Protein AF-A0A453S3D7-F1 (afdb_monomer)

Mean predicted aligned error: 12.83 Å

Organism: Aegilops tauschii subsp. strangulata (NCBI:txid200361)

Foldseek 3Di:
DPPDDDPVLLVVLQVQLVVVDDDDDDDDPLWDADPVNPGTDCPRLVNVLVVCVVVPCVDDPSVVPDDDWDDDVPDTDDPVRVVVVVSVVSVVCCVPPPDADLDAPDDWDKAAQAPCCQQLVHDPPFGIKTKAQWHDDPNDIDGFFFWKKFAFQFWKHWDNDIDTGPGIFIWTFHIKMWTDHRPRPIDWIKTWTDGLPDDPVQAWDFDDDPPGTYIDGRGIIIGTPCSVVVVRMDTDDPVRSVVVNVVVVVPPPDDDPPDDPVCVVVVPPDD

Structure (mmCIF, N/CA/C/O backbone):
data_AF-A0A453S3D7-F1
#
_entry.id   AF-A0A453S3D7-F1
#
loop_
_atom_site.group_PDB
_atom_site.id
_atom_site.type_symbol
_atom_site.label_atom_id
_atom_site.label_alt_id
_atom_site.label_comp_id
_atom_site.label_asym_id
_atom_site.label_entity_id
_atom_site.label_seq_id
_atom_site.pdbx_PDB_ins_code
_atom_site.Cartn_x
_atom_site.Cartn_y
_atom_site.Cartn_z
_atom_site.occupancy
_atom_site.B_iso_or_equiv
_atom_site.auth_seq_id
_atom_site.auth_comp_id
_atom_site.auth_asym_id
_atom_site.auth_atom_id
_atom_site.pdbx_PDB_model_num
ATOM 1 N N . MET A 1 1 ? -12.524 -21.243 -15.590 1.00 29.72 1 MET A N 1
ATOM 2 C CA . MET A 1 1 ? -11.935 -20.495 -16.721 1.00 29.72 1 MET A CA 1
ATOM 3 C C . MET A 1 1 ? -11.275 -19.267 -16.133 1.00 29.72 1 MET A C 1
ATOM 5 O O . MET A 1 1 ? -11.986 -18.458 -15.556 1.00 29.72 1 MET A O 1
ATOM 9 N N . GLU A 1 2 ? -9.948 -19.167 -16.194 1.00 30.70 2 GLU A N 1
ATOM 10 C CA . GLU A 1 2 ? -9.261 -17.934 -15.799 1.00 30.70 2 GLU A CA 1
ATOM 11 C C . GLU A 1 2 ? -9.673 -16.811 -16.765 1.00 30.70 2 GLU A C 1
ATOM 13 O O . GLU A 1 2 ? -9.632 -17.021 -17.985 1.00 30.70 2 GLU A O 1
ATOM 18 N N . PRO A 1 3 ? -10.130 -15.650 -16.268 1.00 37.84 3 PRO A N 1
ATOM 19 C CA . PRO A 1 3 ? -10.512 -14.551 -17.137 1.00 37.84 3 PRO A CA 1
ATOM 20 C C . PRO A 1 3 ? -9.269 -14.064 -17.887 1.00 37.84 3 PRO A C 1
ATOM 22 O O . PRO A 1 3 ? -8.265 -13.668 -17.295 1.00 37.84 3 PRO A O 1
ATOM 25 N N . LYS A 1 4 ? -9.317 -14.127 -19.222 1.00 39.22 4 LYS A N 1
ATOM 26 C CA . LYS A 1 4 ? -8.262 -13.590 -20.086 1.00 39.22 4 LYS A CA 1
ATOM 27 C C . LYS A 1 4 ? -8.155 -12.086 -19.833 1.00 39.22 4 LYS A C 1
ATOM 29 O O . LYS A 1 4 ? -9.063 -11.346 -20.191 1.00 39.22 4 LYS A O 1
ATOM 34 N N . GLN A 1 5 ? -7.044 -11.648 -19.245 1.00 47.16 5 GLN A N 1
ATOM 35 C CA . GLN A 1 5 ? -6.762 -10.227 -19.024 1.00 47.16 5 GLN A CA 1
ATOM 36 C C . GLN A 1 5 ? -6.839 -9.439 -20.342 1.00 47.16 5 GLN A C 1
ATOM 38 O O . GLN A 1 5 ? -6.146 -9.769 -21.316 1.00 47.16 5 GLN A O 1
ATOM 43 N N . ASN A 1 6 ? -7.648 -8.378 -20.355 1.00 53.25 6 ASN A N 1
ATOM 44 C CA . ASN A 1 6 ? -7.776 -7.463 -21.487 1.00 53.25 6 ASN A CA 1
ATOM 45 C C . ASN A 1 6 ? -6.473 -6.666 -21.699 1.00 53.25 6 ASN A C 1
ATOM 47 O O . ASN A 1 6 ? -5.709 -6.430 -20.762 1.00 53.25 6 ASN A O 1
ATOM 51 N N . LYS A 1 7 ? -6.202 -6.216 -22.936 1.00 54.47 7 LYS A N 1
ATOM 52 C CA . LYS A 1 7 ? -4.961 -5.482 -23.279 1.00 54.47 7 LYS A CA 1
ATOM 53 C C . LYS A 1 7 ? -4.719 -4.246 -22.391 1.00 54.47 7 LYS A C 1
ATOM 55 O O . LYS A 1 7 ? -3.572 -3.993 -22.042 1.00 54.47 7 LYS A O 1
ATOM 60 N N . GLY A 1 8 ? -5.775 -3.525 -22.000 1.00 58.47 8 GLY A N 1
ATOM 61 C CA . GLY A 1 8 ? -5.680 -2.371 -21.091 1.00 58.47 8 GLY A CA 1
ATOM 62 C C . GLY A 1 8 ? -5.263 -2.754 -19.667 1.00 58.47 8 GLY A C 1
ATOM 63 O O . GLY A 1 8 ? -4.333 -2.172 -19.120 1.00 58.47 8 GLY A O 1
ATOM 64 N N . GLN A 1 9 ? -5.852 -3.822 -19.125 1.00 60.97 9 GLN A N 1
ATOM 65 C CA . GLN A 1 9 ? -5.546 -4.336 -17.784 1.00 60.97 9 GLN A CA 1
ATOM 66 C C . GLN A 1 9 ? -4.072 -4.763 -17.653 1.00 60.97 9 GLN A C 1
ATOM 68 O O . GLN A 1 9 ? -3.420 -4.495 -16.647 1.00 60.97 9 GLN A O 1
ATOM 73 N N . LYS A 1 10 ? -3.496 -5.361 -18.706 1.00 67.00 10 LYS A N 1
ATOM 74 C CA . LYS A 1 10 ? -2.065 -5.716 -18.725 1.00 67.00 10 LYS A CA 1
ATOM 75 C C . LYS A 1 10 ? -1.143 -4.497 -18.658 1.00 67.00 10 LYS A C 1
ATOM 77 O O . LYS A 1 10 ? -0.100 -4.562 -18.011 1.00 67.00 10 LYS A O 1
ATOM 82 N N . ALA A 1 11 ? -1.513 -3.400 -19.317 1.00 69.06 11 ALA A N 1
ATOM 83 C CA . ALA A 1 11 ? -0.723 -2.172 -19.305 1.00 69.06 11 ALA A CA 1
ATOM 84 C C . ALA A 1 11 ? -0.752 -1.491 -17.926 1.00 69.06 11 ALA A C 1
ATOM 86 O O . ALA A 1 11 ? 0.282 -1.024 -17.447 1.00 69.06 11 ALA A O 1
ATOM 87 N N . GLU A 1 12 ? -1.907 -1.483 -17.258 1.00 70.00 12 GLU A N 1
ATOM 88 C CA . GLU A 1 12 ? -2.044 -0.943 -15.899 1.00 70.00 12 GLU A CA 1
ATOM 89 C C . GLU A 1 12 ? -1.276 -1.765 -14.863 1.00 70.00 12 GLU A C 1
ATOM 91 O O . GLU A 1 12 ? -0.526 -1.199 -14.059 1.00 70.00 12 GLU A O 1
ATOM 96 N N . LEU A 1 13 ? -1.383 -3.098 -14.937 1.00 73.38 13 LEU A N 1
ATOM 97 C CA . LEU A 1 13 ? -0.607 -4.014 -14.104 1.00 73.38 13 LEU A CA 1
ATOM 98 C C . LEU A 1 13 ? 0.891 -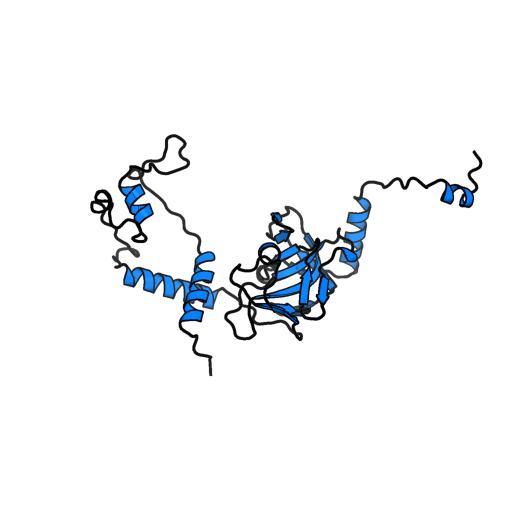3.727 -14.227 1.00 73.38 13 LEU A C 1
ATOM 100 O O . LEU A 1 13 ? 1.575 -3.536 -13.218 1.00 73.38 13 LEU A O 1
ATOM 104 N N . LEU A 1 14 ? 1.387 -3.647 -15.463 1.00 77.06 14 LEU A N 1
ATOM 105 C CA . LEU A 1 14 ? 2.786 -3.361 -15.742 1.00 77.06 14 LEU A CA 1
ATOM 106 C C . LEU A 1 14 ? 3.199 -2.000 -15.172 1.00 77.06 14 LEU A C 1
ATOM 108 O O . LEU A 1 14 ? 4.168 -1.929 -14.421 1.00 77.06 14 LEU A O 1
ATOM 112 N N . LYS A 1 15 ? 2.445 -0.932 -15.465 1.00 77.12 15 LYS A N 1
ATOM 113 C CA . LYS A 1 15 ? 2.725 0.428 -14.971 1.00 77.12 15 LYS A CA 1
ATOM 114 C C . LYS A 1 15 ? 2.856 0.453 -13.450 1.00 77.12 15 LYS A C 1
ATOM 116 O O . LYS A 1 15 ? 3.747 1.112 -12.913 1.00 77.12 15 LYS A O 1
ATOM 121 N N . ARG A 1 16 ? 1.986 -0.270 -12.745 1.00 74.00 16 ARG A N 1
ATOM 122 C CA . ARG A 1 16 ? 2.028 -0.386 -11.285 1.00 74.00 16 ARG A CA 1
ATOM 123 C C . ARG A 1 16 ? 3.241 -1.180 -10.807 1.00 74.00 16 ARG A C 1
ATOM 125 O O . ARG A 1 16 ? 3.902 -0.741 -9.868 1.00 74.00 16 ARG A O 1
ATOM 132 N N . CYS A 1 17 ? 3.564 -2.301 -11.445 1.00 81.00 17 CYS A N 1
ATOM 133 C CA . CYS A 1 17 ? 4.729 -3.095 -11.065 1.00 81.00 17 CYS A CA 1
ATOM 134 C C . CYS A 1 17 ? 6.043 -2.341 -11.324 1.00 81.00 17 CYS A C 1
ATOM 136 O O . CYS A 1 17 ? 6.940 -2.381 -10.485 1.00 81.00 17 CYS A O 1
ATOM 138 N N . CYS A 1 18 ? 6.128 -1.552 -12.401 1.00 82.00 18 CYS A N 1
ATOM 139 C CA . CYS A 1 18 ? 7.278 -0.688 -12.678 1.00 82.00 18 CYS A CA 1
ATOM 140 C C . CYS A 1 18 ? 7.542 0.320 -11.545 1.00 82.00 18 CYS A C 1
ATOM 142 O O . CYS A 1 18 ? 8.699 0.591 -11.240 1.00 82.00 18 CYS A O 1
ATOM 144 N N . LYS A 1 19 ? 6.503 0.822 -10.853 1.00 77.06 19 LYS A N 1
ATOM 145 C CA . LYS A 1 19 ? 6.665 1.722 -9.688 1.00 77.06 19 LYS A CA 1
ATOM 146 C C . LYS A 1 19 ? 7.331 1.048 -8.478 1.00 77.06 19 LYS A C 1
ATOM 148 O O . LYS A 1 19 ? 7.759 1.746 -7.561 1.00 77.06 19 LYS A O 1
ATOM 153 N N . ARG A 1 20 ? 7.395 -0.288 -8.445 1.00 82.12 20 ARG A N 1
ATOM 154 C CA . ARG A 1 20 ? 8.045 -1.070 -7.376 1.00 82.12 20 ARG A CA 1
ATOM 155 C C . ARG A 1 20 ? 9.529 -1.315 -7.660 1.00 82.12 20 ARG A C 1
ATOM 157 O O . ARG A 1 20 ? 10.273 -1.665 -6.746 1.00 82.12 20 ARG A O 1
ATOM 164 N N . VAL A 1 21 ? 9.965 -1.124 -8.905 1.00 85.19 21 VAL A N 1
ATOM 165 C CA . VAL A 1 21 ? 11.350 -1.350 -9.320 1.00 85.19 21 VAL A CA 1
ATOM 166 C C . VAL A 1 21 ? 12.214 -0.171 -8.890 1.00 85.19 21 VAL A C 1
ATOM 168 O O . VAL A 1 21 ? 11.901 0.986 -9.158 1.00 85.19 21 VAL A O 1
ATOM 171 N N . LYS A 1 22 ? 13.334 -0.474 -8.236 1.00 87.06 22 LYS A N 1
ATOM 172 C CA . LYS A 1 22 ? 14.406 0.486 -7.966 1.00 87.06 22 LYS A CA 1
ATOM 173 C C . LYS A 1 22 ? 15.589 0.143 -8.855 1.00 87.06 22 LYS A C 1
ATOM 175 O O . LYS A 1 22 ? 15.907 -1.034 -9.013 1.00 87.06 22 LYS A O 1
ATOM 180 N N . CYS A 1 23 ? 16.237 1.159 -9.407 1.00 85.19 23 CYS A N 1
ATOM 181 C CA . CYS A 1 23 ? 17.478 0.998 -10.149 1.00 85.19 23 CYS A CA 1
ATOM 182 C C . CYS A 1 23 ? 18.567 1.871 -9.530 1.00 85.19 23 CYS A C 1
ATOM 184 O O . CYS A 1 23 ? 18.285 2.915 -8.940 1.00 85.19 23 CYS A O 1
ATOM 186 N N . PHE A 1 24 ? 19.802 1.408 -9.664 1.00 87.25 24 PHE A N 1
ATOM 187 C CA . PHE A 1 24 ? 20.996 2.191 -9.402 1.00 87.25 24 PHE A CA 1
ATOM 188 C C . PHE A 1 24 ? 21.710 2.349 -10.734 1.00 87.25 24 PHE A C 1
ATOM 190 O O . PHE A 1 24 ? 21.799 1.391 -11.502 1.00 87.25 24 PHE A O 1
ATOM 197 N N . VAL A 1 25 ? 22.169 3.562 -11.008 1.00 86.81 25 VAL A N 1
ATOM 198 C CA . VAL A 1 25 ? 22.928 3.883 -12.212 1.00 86.81 25 VAL A CA 1
ATOM 199 C C . VAL A 1 25 ? 24.325 4.250 -11.750 1.00 86.81 25 VAL A C 1
ATOM 201 O O . VAL A 1 25 ? 24.491 5.181 -10.965 1.00 86.81 25 VAL A O 1
ATOM 204 N N . GLU A 1 26 ? 25.305 3.477 -12.196 1.00 88.69 26 GLU A N 1
ATOM 205 C CA . GLU A 1 26 ? 26.717 3.748 -11.967 1.00 88.69 26 GLU A CA 1
ATOM 206 C C . GLU A 1 26 ? 27.297 4.337 -13.248 1.00 88.69 26 GLU A C 1
ATOM 208 O O . GLU A 1 26 ? 27.119 3.784 -14.333 1.00 88.69 26 GLU A O 1
ATOM 213 N N . THR A 1 27 ? 27.943 5.490 -13.118 1.00 88.81 27 THR A N 1
ATOM 214 C CA . THR A 1 27 ? 28.586 6.197 -14.222 1.00 88.81 27 THR A CA 1
ATOM 215 C C . THR A 1 27 ? 30.088 6.219 -14.000 1.00 88.81 27 THR A C 1
ATOM 217 O O . THR A 1 27 ? 30.546 6.365 -12.866 1.00 88.81 27 THR A O 1
ATOM 220 N N . ASP A 1 28 ? 30.857 6.109 -15.076 1.00 87.88 28 ASP A N 1
ATOM 221 C CA . ASP A 1 28 ? 32.310 6.226 -15.033 1.00 87.88 28 ASP A CA 1
ATOM 222 C C . ASP A 1 28 ? 32.773 7.684 -15.232 1.00 87.88 28 ASP A C 1
ATOM 224 O O . ASP A 1 28 ? 31.979 8.628 -15.204 1.00 87.88 28 ASP A O 1
ATOM 228 N N . ALA A 1 29 ? 34.082 7.866 -15.431 1.00 84.69 29 ALA A N 1
ATOM 229 C CA . ALA A 1 29 ? 34.699 9.171 -15.661 1.00 84.69 29 ALA A CA 1
ATOM 230 C C . ALA A 1 29 ? 34.260 9.857 -16.972 1.00 84.69 29 ALA A C 1
ATOM 232 O O . ALA A 1 29 ? 34.606 11.019 -17.179 1.00 84.69 29 ALA A O 1
ATOM 233 N N . GLY A 1 30 ? 33.520 9.167 -17.849 1.00 85.00 30 GLY A N 1
ATOM 234 C CA . GLY A 1 30 ? 32.926 9.756 -19.045 1.00 85.00 30 GLY A CA 1
ATOM 235 C C . GLY A 1 30 ? 31.768 10.705 -18.734 1.00 85.00 30 GLY A C 1
ATOM 236 O O . GLY A 1 30 ? 31.499 11.600 -19.528 1.00 85.00 30 GLY A O 1
ATOM 237 N N . PHE A 1 31 ? 31.116 10.565 -17.573 1.00 88.75 31 PHE A N 1
ATOM 238 C CA . PHE A 1 31 ? 30.056 11.473 -17.136 1.00 88.75 31 PHE A CA 1
ATOM 239 C C . PHE A 1 31 ? 30.608 12.579 -16.239 1.00 88.75 31 PHE A C 1
ATOM 241 O O . PHE A 1 31 ? 31.103 12.339 -15.136 1.00 88.75 31 PHE A O 1
ATOM 248 N N . ASN A 1 32 ? 30.452 13.821 -16.687 1.00 89.25 32 ASN A N 1
ATOM 249 C CA . ASN A 1 32 ? 30.921 14.984 -15.945 1.00 89.25 32 ASN A CA 1
ATOM 250 C C . ASN A 1 32 ? 29.855 15.474 -14.950 1.00 89.25 32 ASN A C 1
ATOM 252 O O . ASN A 1 32 ? 28.769 15.867 -15.380 1.00 89.25 32 ASN A O 1
ATOM 256 N N . PRO A 1 33 ? 30.121 15.507 -13.631 1.00 90.69 33 PRO A N 1
ATOM 257 C CA . PRO A 1 33 ? 29.210 16.128 -12.679 1.00 90.69 33 PRO A CA 1
ATOM 258 C C . PRO A 1 33 ? 29.250 17.660 -12.788 1.00 90.69 33 PRO A C 1
ATOM 260 O O . PRO A 1 33 ? 30.227 18.256 -13.244 1.00 90.69 33 PRO A O 1
ATOM 263 N N . THR A 1 34 ? 28.205 18.326 -12.304 1.00 90.12 34 THR A N 1
ATOM 264 C CA . THR A 1 34 ? 28.234 19.769 -12.042 1.00 90.12 34 THR A CA 1
ATOM 265 C C . THR A 1 34 ? 29.255 20.103 -10.948 1.00 90.12 34 THR A C 1
ATOM 267 O O . THR A 1 34 ? 29.667 19.240 -10.171 1.00 90.12 34 THR A O 1
ATOM 270 N N . LEU A 1 35 ? 29.643 21.379 -10.828 1.00 88.62 35 LEU A N 1
ATOM 271 C CA . LEU A 1 35 ? 30.582 21.832 -9.788 1.00 88.62 35 LEU A CA 1
ATOM 272 C C . LEU A 1 35 ? 30.116 21.483 -8.361 1.00 88.62 35 LEU A C 1
ATOM 274 O O . LEU A 1 35 ? 30.944 21.202 -7.497 1.00 88.62 35 LEU A O 1
ATOM 278 N N . SER A 1 36 ? 28.800 21.459 -8.118 1.00 91.50 36 SER A N 1
ATOM 279 C CA . SER A 1 36 ? 28.197 21.060 -6.838 1.00 91.50 36 SER A CA 1
ATOM 280 C C . SER A 1 36 ? 28.176 19.546 -6.607 1.00 91.50 36 SER A C 1
ATOM 282 O O . SER A 1 36 ? 27.888 19.118 -5.490 1.00 91.50 36 SER A O 1
ATOM 284 N N . LYS A 1 37 ? 28.459 18.732 -7.635 1.00 87.56 37 LYS A N 1
ATOM 285 C CA . LYS A 1 37 ? 28.351 17.261 -7.632 1.00 87.56 37 LYS A CA 1
ATOM 286 C C . LYS A 1 37 ? 26.955 16.731 -7.287 1.00 87.56 37 LYS A C 1
ATOM 288 O O . LYS A 1 37 ? 26.818 15.600 -6.831 1.00 87.56 37 LYS A O 1
ATOM 293 N N . THR A 1 38 ? 25.924 17.549 -7.486 1.00 90.00 38 THR A N 1
ATOM 294 C CA . THR A 1 38 ? 24.522 17.165 -7.255 1.00 90.00 38 THR A CA 1
ATOM 295 C C . THR A 1 38 ? 23.838 16.660 -8.516 1.00 90.00 38 THR A C 1
ATOM 297 O O . THR A 1 38 ? 22.853 15.940 -8.417 1.00 90.00 38 THR A O 1
ATOM 300 N N . ASP A 1 39 ? 24.370 17.018 -9.685 1.00 89.12 39 ASP A N 1
ATOM 301 C CA . ASP A 1 39 ? 23.768 16.754 -10.986 1.00 89.12 39 ASP A CA 1
ATOM 302 C C . ASP A 1 39 ? 24.849 16.434 -12.023 1.00 89.12 39 ASP A C 1
ATOM 304 O O . ASP A 1 39 ? 26.040 16.645 -11.785 1.00 89.12 39 ASP A O 1
ATOM 308 N N . LEU A 1 40 ? 24.429 15.957 -13.194 1.00 89.81 40 LEU A N 1
ATOM 309 C CA . LEU A 1 40 ? 25.293 15.774 -14.360 1.00 89.81 40 LEU A CA 1
ATOM 310 C C . LEU A 1 40 ? 25.316 17.038 -15.233 1.00 89.81 40 LEU A C 1
ATOM 312 O O . LEU A 1 40 ? 24.320 17.763 -15.339 1.00 89.81 40 LEU A O 1
ATOM 316 N N . ALA A 1 41 ? 26.455 17.312 -15.865 1.00 89.62 41 ALA A N 1
ATOM 317 C CA . ALA A 1 41 ? 26.667 18.472 -16.718 1.00 89.62 41 ALA A CA 1
ATOM 318 C C . ALA A 1 41 ? 25.764 18.410 -17.959 1.00 89.62 41 ALA A C 1
ATOM 320 O O . ALA A 1 41 ? 25.845 17.499 -18.773 1.00 89.62 41 ALA A O 1
ATOM 321 N N . GLN A 1 42 ? 24.905 19.413 -18.143 1.00 85.19 42 GLN A N 1
ATOM 322 C CA . GLN A 1 42 ? 23.838 19.361 -19.153 1.00 85.19 42 GLN A CA 1
ATOM 323 C C . GLN A 1 42 ? 24.332 19.354 -20.607 1.00 85.19 42 GLN A C 1
ATOM 325 O O . GLN A 1 42 ? 23.608 18.913 -21.497 1.00 85.19 42 GLN A O 1
ATOM 330 N N . HIS A 1 43 ? 25.535 19.872 -20.856 1.00 82.50 43 HIS A N 1
ATOM 331 C CA . HIS A 1 43 ? 26.120 19.953 -22.195 1.00 82.50 43 HIS A CA 1
ATOM 332 C C . HIS A 1 43 ? 26.982 18.739 -22.555 1.00 82.50 43 HIS A C 1
ATOM 334 O O . HIS A 1 43 ? 27.428 18.640 -23.694 1.00 82.50 43 HIS A O 1
ATOM 340 N N . ASP A 1 44 ? 27.201 17.828 -21.607 1.00 85.75 44 ASP A N 1
ATOM 341 C CA . ASP A 1 44 ? 27.961 16.603 -21.814 1.00 85.75 44 ASP A CA 1
ATOM 342 C C . ASP A 1 44 ? 27.192 15.622 -22.716 1.00 85.75 44 ASP A C 1
ATOM 344 O O . ASP A 1 44 ? 25.992 15.398 -22.537 1.00 85.75 44 ASP A O 1
ATOM 348 N N . VAL A 1 45 ? 27.885 15.049 -23.704 1.00 86.00 45 VAL A N 1
ATOM 349 C CA . VAL A 1 45 ? 27.281 14.227 -24.767 1.00 86.00 45 VAL A CA 1
ATOM 350 C C . VAL A 1 45 ? 26.627 12.966 -24.187 1.00 86.00 45 VAL A C 1
ATOM 352 O O . VAL A 1 45 ? 25.495 12.636 -24.546 1.00 86.00 45 VAL A O 1
ATOM 355 N N . PHE A 1 46 ? 27.266 12.311 -23.213 1.00 86.12 46 PHE A N 1
ATOM 356 C CA . PHE A 1 46 ? 26.706 11.129 -22.551 1.00 86.12 46 PHE A CA 1
ATOM 357 C C . PHE A 1 46 ? 25.515 11.481 -21.658 1.00 86.12 46 PHE A C 1
ATOM 359 O O . PHE A 1 46 ? 24.517 10.759 -21.634 1.00 86.12 46 PHE A O 1
ATOM 366 N N . THR A 1 47 ? 25.571 12.624 -20.972 1.00 87.38 47 THR A N 1
ATOM 367 C CA . THR A 1 47 ? 24.451 13.129 -20.161 1.00 87.38 47 THR A CA 1
ATOM 368 C C . THR A 1 47 ? 23.223 13.440 -21.016 1.00 87.38 47 THR A C 1
ATOM 370 O O . THR A 1 47 ? 22.096 13.102 -20.635 1.00 87.38 47 THR A O 1
ATOM 373 N N . LYS A 1 48 ? 23.426 14.042 -22.193 1.00 85.06 48 LYS A N 1
ATOM 374 C CA . LYS A 1 48 ? 22.355 14.258 -23.171 1.00 85.06 48 LYS A CA 1
ATOM 375 C C . LYS A 1 48 ? 21.793 12.935 -23.681 1.00 85.06 48 LYS A C 1
ATOM 377 O O . LYS A 1 48 ? 20.584 12.738 -23.593 1.00 85.06 48 LYS A O 1
ATOM 382 N N . ALA A 1 49 ? 22.649 12.013 -24.125 1.00 83.00 49 ALA A N 1
ATOM 383 C CA . ALA A 1 49 ? 22.230 10.700 -24.615 1.00 83.00 49 ALA A CA 1
ATOM 384 C C . ALA A 1 49 ? 21.435 9.902 -23.563 1.00 83.00 49 ALA A C 1
ATOM 386 O O . ALA A 1 49 ? 20.410 9.305 -23.888 1.00 83.00 49 ALA A O 1
ATOM 387 N N . LEU A 1 50 ? 21.839 9.959 -22.288 1.00 83.62 50 LEU A N 1
ATOM 388 C CA . LEU A 1 50 ? 21.122 9.320 -21.181 1.00 83.62 50 LEU A CA 1
ATOM 389 C C . LEU A 1 50 ? 19.726 9.921 -20.963 1.00 83.62 50 LEU A C 1
ATOM 391 O O . LEU A 1 50 ? 18.758 9.184 -20.781 1.00 83.62 50 LEU A O 1
ATOM 395 N N . ARG A 1 51 ? 19.596 11.254 -21.002 1.00 81.19 51 ARG A N 1
ATOM 396 C CA . ARG A 1 51 ? 18.291 11.935 -20.884 1.00 81.19 51 ARG A CA 1
ATOM 397 C C . ARG A 1 51 ? 17.364 11.597 -22.055 1.00 81.19 51 ARG A C 1
ATOM 399 O O . ARG A 1 51 ? 16.155 11.523 -21.886 1.00 81.19 51 ARG A O 1
ATOM 406 N N . CYS A 1 52 ? 17.965 11.382 -23.214 1.00 76.69 52 CYS A N 1
ATOM 407 C CA . CYS A 1 52 ? 17.340 11.082 -24.490 1.00 76.69 52 CYS A CA 1
ATOM 408 C C . CYS A 1 52 ? 17.016 9.605 -24.730 1.00 76.69 52 CYS A C 1
ATOM 410 O O . CYS A 1 52 ? 16.524 9.253 -25.803 1.00 76.69 52 CYS A O 1
ATOM 412 N N . PHE A 1 53 ? 17.309 8.731 -23.768 1.00 73.44 53 PHE A N 1
ATOM 413 C CA . PHE A 1 53 ? 17.226 7.282 -23.943 1.00 73.44 53 PHE A CA 1
ATOM 414 C C . PHE A 1 53 ? 15.811 6.787 -24.300 1.00 73.44 53 PHE A C 1
ATOM 416 O O . PHE A 1 53 ? 15.645 5.746 -24.936 1.00 73.44 53 PHE A O 1
ATOM 423 N N . ASP A 1 54 ? 14.776 7.542 -23.925 1.00 66.56 54 ASP A N 1
ATOM 424 C CA . ASP A 1 54 ? 13.378 7.254 -24.252 1.00 66.56 54 ASP A CA 1
ATOM 425 C C . ASP A 1 54 ? 12.976 7.637 -25.693 1.00 66.56 54 ASP A C 1
ATOM 427 O O . ASP A 1 54 ? 11.912 7.223 -26.161 1.00 66.56 54 ASP A O 1
ATOM 431 N N . GLY A 1 55 ? 13.842 8.350 -26.422 1.00 63.59 55 GLY A N 1
ATOM 432 C CA . GLY A 1 55 ? 13.602 8.848 -27.779 1.00 63.59 55 GLY A CA 1
ATOM 433 C C . GLY A 1 55 ? 12.976 10.245 -27.841 1.00 63.59 55 GLY A C 1
ATOM 434 O O . GLY A 1 55 ? 12.585 10.684 -28.918 1.00 63.59 55 GLY A O 1
ATOM 435 N N . SER A 1 56 ? 12.881 10.962 -26.718 1.00 64.00 56 SER A N 1
ATOM 436 C CA . SER A 1 56 ? 12.207 12.269 -26.623 1.00 64.00 56 SER A CA 1
ATOM 437 C C . SER A 1 56 ? 12.892 13.430 -27.364 1.00 64.00 56 SER A C 1
ATOM 439 O O . SER A 1 56 ? 12.289 14.491 -27.522 1.00 64.00 56 SER A O 1
ATOM 441 N N . CYS A 1 57 ? 14.122 13.260 -27.849 1.00 58.72 57 CYS A N 1
ATOM 442 C CA . CYS A 1 57 ? 14.949 14.346 -28.387 1.00 58.72 57 CYS A CA 1
ATOM 443 C C . CYS A 1 57 ? 15.374 14.118 -29.849 1.00 58.72 57 CYS A C 1
ATOM 445 O O . CYS A 1 57 ? 16.537 14.284 -30.208 1.00 58.72 57 CYS A O 1
ATOM 447 N N . HIS A 1 58 ? 14.414 13.780 -30.714 1.00 53.78 58 HIS A N 1
ATOM 448 C CA . HIS A 1 58 ? 14.602 13.477 -32.143 1.00 53.78 58 HIS A CA 1
ATOM 449 C C . HIS A 1 58 ? 15.355 14.523 -33.006 1.00 53.78 58 HIS A C 1
ATOM 451 O O . HIS A 1 58 ? 15.575 14.252 -34.179 1.00 53.78 58 HIS A O 1
ATOM 457 N N . ASN A 1 59 ? 15.777 15.672 -32.461 1.00 53.53 59 ASN A N 1
ATOM 458 C CA . ASN A 1 59 ? 16.406 16.775 -33.199 1.00 53.53 59 ASN A CA 1
ATOM 459 C C . ASN A 1 59 ? 17.756 17.265 -32.619 1.00 53.53 59 ASN A C 1
ATOM 461 O O . ASN A 1 59 ? 18.227 18.321 -33.040 1.00 53.53 59 ASN A O 1
ATOM 465 N N . ASP A 1 60 ? 18.376 16.577 -31.649 1.00 57.78 60 ASP A N 1
ATOM 466 C CA . ASP A 1 60 ? 19.700 16.978 -31.128 1.00 57.78 60 ASP A CA 1
ATOM 467 C C . ASP A 1 60 ? 20.817 16.166 -31.809 1.00 57.78 60 ASP A C 1
ATOM 469 O O . ASP A 1 60 ? 21.069 15.013 -31.460 1.00 57.78 60 ASP A O 1
ATOM 473 N N . SER A 1 61 ? 21.503 16.781 -32.780 1.00 57.06 61 SER A N 1
ATOM 474 C CA . SER A 1 61 ? 22.578 16.152 -33.567 1.00 57.06 61 SER A CA 1
ATOM 475 C C . SER A 1 61 ? 23.758 15.671 -32.716 1.00 57.06 61 SER A C 1
ATOM 477 O O . SER A 1 61 ? 24.531 14.832 -33.160 1.00 57.06 61 SER A O 1
ATOM 479 N N . SER A 1 62 ? 23.901 16.169 -31.480 1.00 57.22 62 SER A N 1
ATOM 480 C CA . SER A 1 62 ? 24.949 15.716 -30.554 1.00 57.22 62 SER A CA 1
ATOM 481 C C . SER A 1 62 ? 24.685 14.332 -29.943 1.00 57.22 62 SER A C 1
ATOM 483 O O . SER A 1 62 ? 25.593 13.739 -29.370 1.00 57.22 62 SER A O 1
ATOM 485 N N . VAL A 1 63 ? 23.466 13.794 -30.073 1.00 59.06 63 VAL A N 1
ATOM 486 C CA . VAL A 1 63 ? 23.098 12.456 -29.571 1.00 59.06 63 VAL A CA 1
ATOM 487 C C . VAL A 1 63 ? 23.404 11.359 -30.600 1.00 59.06 63 VAL A C 1
ATOM 489 O O . VAL A 1 63 ? 23.578 10.202 -30.223 1.00 59.06 63 VAL A O 1
ATOM 492 N N . GLU A 1 64 ? 23.537 11.709 -31.885 1.00 60.97 64 GLU A N 1
ATOM 493 C CA . GLU A 1 64 ? 2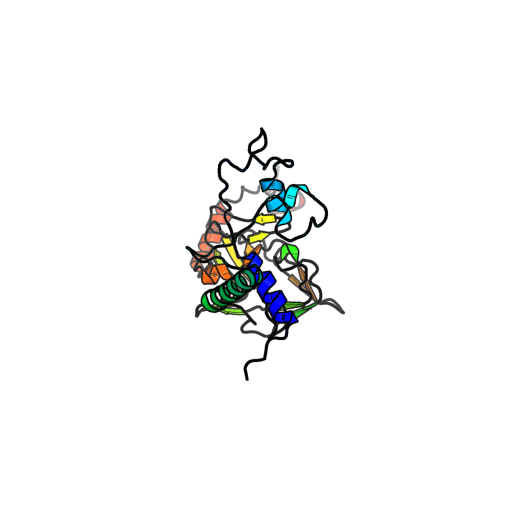3.840 10.758 -32.969 1.00 60.97 64 GLU A CA 1
ATOM 494 C C . GLU A 1 64 ? 25.241 10.127 -32.848 1.00 60.97 64 GLU A C 1
ATOM 496 O O . GLU A 1 64 ? 25.478 9.047 -33.386 1.00 60.97 64 GLU A O 1
ATOM 501 N N . GLU A 1 65 ? 26.155 10.753 -32.099 1.00 67.12 65 GLU A N 1
ATOM 502 C CA . GLU A 1 65 ? 27.526 10.268 -31.882 1.00 67.12 65 GLU A CA 1
ATOM 503 C C . GLU A 1 65 ? 27.639 9.186 -30.790 1.00 67.12 65 GLU A C 1
ATOM 505 O O . GLU A 1 65 ? 28.689 8.553 -30.651 1.00 67.12 65 GLU A O 1
ATOM 510 N N . VAL A 1 66 ? 26.579 8.936 -30.010 1.00 77.2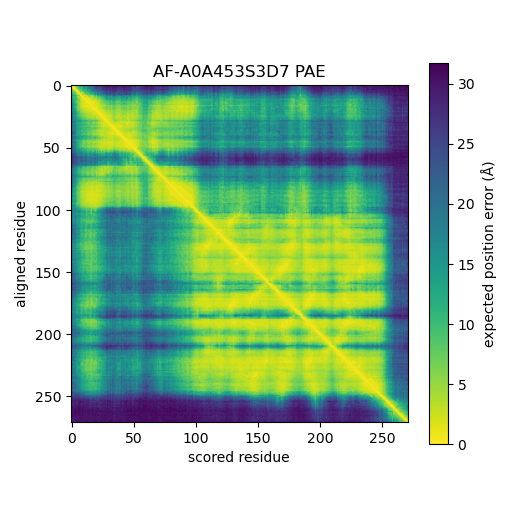5 66 VAL A N 1
ATOM 511 C CA . VAL A 1 66 ? 26.615 7.989 -28.885 1.00 77.25 66 VAL A CA 1
ATOM 512 C C . VAL A 1 66 ? 25.945 6.673 -29.263 1.00 77.25 66 VAL A C 1
ATOM 514 O O . VAL A 1 66 ? 24.724 6.577 -29.385 1.00 77.25 66 VAL A O 1
ATOM 517 N N . SER A 1 67 ? 26.742 5.608 -29.371 1.00 80.56 67 SER A N 1
ATOM 518 C CA . SER A 1 67 ? 26.209 4.254 -29.517 1.00 80.56 67 SER A CA 1
ATOM 519 C C . SER A 1 67 ? 25.743 3.710 -28.167 1.00 80.56 67 SER A C 1
ATOM 521 O O . SER A 1 67 ? 26.543 3.557 -27.242 1.00 80.56 67 SER A O 1
ATOM 523 N N . VAL A 1 68 ? 24.466 3.359 -28.070 1.00 78.69 68 VAL A N 1
ATOM 524 C CA . VAL A 1 68 ? 23.885 2.732 -26.881 1.00 78.69 68 VAL A CA 1
ATOM 525 C C . VAL A 1 68 ? 23.735 1.234 -27.122 1.00 78.69 68 VAL A C 1
ATOM 527 O O . VAL A 1 68 ? 23.025 0.817 -28.036 1.00 78.69 68 VAL A O 1
ATOM 530 N N . ASP A 1 69 ? 24.370 0.423 -26.278 1.00 83.38 69 ASP A N 1
ATOM 531 C CA . ASP A 1 69 ? 24.253 -1.037 -26.308 1.00 83.38 69 ASP A CA 1
ATOM 532 C C . ASP A 1 69 ? 23.716 -1.549 -24.967 1.00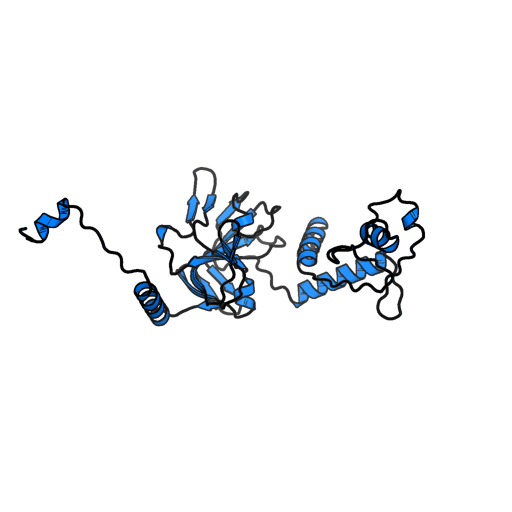 83.38 69 ASP A C 1
ATOM 534 O O . ASP A 1 69 ? 24.207 -1.179 -23.899 1.00 83.38 69 ASP A O 1
ATOM 538 N N . ALA A 1 70 ? 22.697 -2.406 -25.016 1.00 84.75 70 ALA A N 1
ATOM 539 C CA . ALA A 1 70 ? 22.116 -3.034 -23.838 1.00 84.75 70 ALA A CA 1
ATOM 540 C C . ALA A 1 70 ? 22.576 -4.487 -23.771 1.00 84.75 70 ALA A C 1
ATOM 542 O O . ALA A 1 70 ? 22.324 -5.267 -24.688 1.00 84.75 70 ALA A O 1
ATOM 543 N N . ARG A 1 71 ? 23.218 -4.885 -22.671 1.00 84.81 71 ARG A N 1
ATOM 544 C CA . ARG A 1 71 ? 23.758 -6.242 -22.519 1.00 84.81 71 ARG A CA 1
ATOM 545 C C . ARG A 1 71 ? 23.180 -6.965 -21.316 1.00 84.81 71 ARG A C 1
ATOM 547 O O . ARG A 1 71 ? 22.898 -6.367 -20.281 1.00 84.81 71 ARG A O 1
ATOM 554 N N . LYS A 1 72 ? 23.055 -8.285 -21.442 1.00 84.44 72 LYS A N 1
ATOM 555 C CA . LYS A 1 72 ? 22.834 -9.200 -20.317 1.00 84.44 72 LYS A CA 1
ATOM 556 C C . LYS A 1 72 ? 24.001 -10.178 -20.265 1.00 84.44 72 LYS A C 1
ATOM 558 O O . LYS A 1 72 ? 24.055 -11.118 -21.059 1.00 84.44 72 LYS A O 1
ATOM 563 N N . GLY A 1 73 ? 24.938 -9.931 -19.351 1.00 85.44 73 GLY A N 1
ATOM 564 C CA . GLY A 1 73 ? 26.253 -10.568 -19.405 1.00 85.44 73 GLY A CA 1
ATOM 565 C C . GLY A 1 73 ? 26.965 -10.166 -20.697 1.00 85.44 73 GLY A C 1
ATOM 566 O O . GLY A 1 73 ? 27.066 -8.983 -21.002 1.00 85.44 73 GLY A O 1
ATOM 567 N N . GLU A 1 74 ? 27.386 -11.146 -21.490 1.00 85.88 74 GLU A N 1
ATOM 568 C CA . GLU A 1 74 ? 28.099 -10.915 -22.757 1.00 85.88 74 GLU A CA 1
ATOM 569 C C . GLU A 1 74 ? 27.169 -10.746 -23.972 1.00 85.88 74 GLU A C 1
ATOM 571 O O . GLU A 1 74 ? 27.614 -10.381 -25.058 1.00 85.88 74 GLU A O 1
ATOM 576 N N . ARG A 1 75 ? 25.863 -10.997 -23.816 1.00 88.44 75 ARG A N 1
ATOM 577 C CA . ARG A 1 75 ? 24.906 -10.954 -24.928 1.00 88.44 75 ARG A CA 1
ATOM 578 C C . ARG A 1 75 ? 24.349 -9.546 -25.124 1.00 88.44 75 ARG A C 1
ATOM 580 O O . ARG A 1 75 ? 23.668 -9.044 -24.228 1.00 88.44 75 ARG A O 1
ATOM 587 N N . SER A 1 76 ? 24.549 -8.972 -26.312 1.00 86.50 76 SER A N 1
ATOM 588 C CA . SER A 1 76 ? 23.852 -7.756 -26.741 1.00 86.50 76 SER A CA 1
ATOM 589 C C . SER A 1 76 ? 22.369 -8.030 -26.995 1.00 86.50 76 SER A C 1
ATOM 591 O O . SER A 1 76 ? 21.962 -9.092 -27.483 1.00 86.50 76 SER A O 1
ATOM 593 N N . LEU A 1 77 ? 21.543 -7.072 -26.600 1.00 85.81 77 LEU A N 1
ATOM 594 C CA . LEU A 1 77 ? 20.096 -7.101 -26.704 1.00 85.81 77 LEU A CA 1
ATOM 595 C C . LEU A 1 77 ? 19.658 -5.883 -27.501 1.00 85.81 77 LEU A C 1
ATOM 597 O O . LEU A 1 77 ? 20.014 -4.752 -27.181 1.00 85.81 77 LEU A O 1
ATOM 601 N N . ASN A 1 78 ? 18.824 -6.108 -28.511 1.00 85.44 78 ASN A N 1
ATOM 602 C CA . ASN A 1 78 ? 18.127 -4.992 -29.134 1.00 85.44 78 ASN A CA 1
ATOM 603 C C . ASN A 1 78 ? 17.015 -4.466 -28.206 1.00 85.44 78 ASN A C 1
ATOM 605 O O . ASN A 1 78 ? 16.593 -5.139 -27.259 1.00 85.44 78 ASN A O 1
ATOM 609 N N . ARG A 1 79 ? 16.505 -3.266 -28.500 1.00 80.06 79 ARG A N 1
ATOM 610 C CA . ARG A 1 79 ? 15.478 -2.595 -27.687 1.00 80.06 79 ARG A CA 1
ATOM 611 C C . ARG A 1 79 ? 14.250 -3.473 -27.430 1.00 80.06 79 ARG A C 1
ATOM 613 O O . ARG A 1 79 ? 13.841 -3.631 -26.286 1.00 80.06 79 ARG A O 1
ATOM 620 N N . THR A 1 80 ? 13.703 -4.107 -28.465 1.00 85.19 80 THR A N 1
ATOM 621 C CA . THR A 1 80 ? 12.507 -4.958 -28.341 1.00 85.19 80 THR A CA 1
ATOM 622 C C . THR A 1 80 ? 12.756 -6.187 -27.461 1.00 85.19 80 THR A C 1
ATOM 624 O O . THR A 1 80 ? 11.884 -6.603 -26.699 1.00 85.19 80 THR A O 1
ATOM 627 N N . GLN A 1 81 ? 13.952 -6.778 -27.533 1.00 88.06 81 GLN A N 1
ATOM 628 C CA . GLN A 1 81 ? 14.351 -7.896 -26.678 1.00 88.06 81 GLN A CA 1
ATOM 629 C C . GLN A 1 81 ? 14.528 -7.466 -25.222 1.00 88.06 81 GLN A C 1
ATOM 631 O O . GLN A 1 81 ? 14.131 -8.215 -24.328 1.00 88.06 81 GLN A O 1
ATOM 636 N N . LEU A 1 82 ? 15.119 -6.291 -24.985 1.00 87.06 82 LEU A N 1
ATOM 637 C CA . LEU A 1 82 ? 15.270 -5.718 -23.649 1.00 87.06 82 LEU A CA 1
ATOM 638 C C . LEU A 1 82 ? 13.903 -5.430 -23.027 1.00 87.06 82 LEU A C 1
ATOM 640 O O . LEU A 1 82 ? 13.636 -5.882 -21.915 1.00 87.06 82 LEU A O 1
ATOM 644 N N . GLU A 1 83 ? 13.025 -4.750 -23.768 1.00 86.56 83 GLU A N 1
ATOM 645 C CA . GLU A 1 83 ? 11.653 -4.475 -23.348 1.00 86.56 83 GLU A CA 1
ATOM 646 C C . GLU A 1 83 ? 10.952 -5.785 -22.995 1.00 86.56 83 GLU A C 1
ATOM 648 O O . GLU A 1 83 ? 10.506 -5.944 -21.861 1.00 86.56 83 GLU A O 1
ATOM 653 N N . LYS A 1 84 ? 10.931 -6.774 -23.896 1.00 89.38 84 LYS A N 1
ATOM 654 C CA . LYS A 1 84 ? 10.297 -8.069 -23.619 1.00 89.38 84 LYS A CA 1
ATOM 655 C C . LYS A 1 84 ? 10.854 -8.736 -22.357 1.00 89.38 84 LYS A C 1
ATOM 657 O O . LYS A 1 84 ? 10.075 -9.166 -21.514 1.00 89.38 84 LYS A O 1
ATOM 662 N N . GLN A 1 85 ? 12.178 -8.790 -22.194 1.00 89.50 85 GLN A N 1
ATOM 663 C CA . GLN A 1 85 ? 12.788 -9.391 -21.002 1.00 89.50 85 GLN A CA 1
ATOM 664 C C . GLN A 1 85 ? 12.428 -8.649 -19.717 1.00 89.50 85 GLN A C 1
ATOM 666 O O . GLN A 1 85 ? 12.199 -9.294 -18.697 1.00 89.50 85 GLN A O 1
ATOM 671 N N . TYR A 1 86 ? 12.363 -7.319 -19.760 1.00 89.00 86 TYR A N 1
ATOM 672 C CA . TYR A 1 86 ? 11.941 -6.513 -18.621 1.00 89.00 86 TYR A CA 1
ATOM 673 C C . TYR A 1 86 ? 10.480 -6.787 -18.250 1.00 89.00 86 TYR A C 1
ATOM 675 O O . TYR A 1 86 ? 10.183 -7.026 -17.081 1.00 89.00 86 TYR A O 1
ATOM 683 N N . HIS A 1 87 ? 9.581 -6.837 -19.239 1.00 89.19 87 HIS A N 1
ATOM 684 C CA . HIS A 1 87 ? 8.170 -7.165 -19.022 1.00 89.19 87 HIS A CA 1
ATOM 685 C C . HIS A 1 87 ? 8.000 -8.578 -18.448 1.00 89.19 87 HIS A C 1
ATOM 687 O O . HIS A 1 87 ? 7.290 -8.761 -17.459 1.00 89.19 87 HIS A O 1
ATOM 693 N N . ASP A 1 88 ? 8.672 -9.571 -19.036 1.00 90.50 88 ASP A N 1
ATOM 694 C CA . ASP A 1 88 ? 8.625 -10.963 -18.581 1.00 90.50 88 ASP A CA 1
ATOM 695 C C . ASP A 1 88 ? 9.169 -11.092 -17.150 1.00 90.50 88 ASP A C 1
ATOM 697 O O . ASP A 1 88 ? 8.569 -11.767 -16.310 1.00 90.50 88 ASP A O 1
ATOM 701 N N . TRP A 1 89 ? 10.275 -10.405 -16.847 1.00 91.81 89 TRP A N 1
ATOM 702 C CA . TRP A 1 89 ? 10.853 -10.373 -15.507 1.00 91.81 89 TRP A CA 1
ATOM 703 C C . TRP A 1 89 ? 9.908 -9.722 -14.496 1.00 91.81 89 TRP A C 1
ATOM 705 O O . TRP A 1 89 ? 9.663 -10.318 -13.450 1.00 91.81 89 TRP A O 1
ATOM 715 N N . ILE A 1 90 ? 9.322 -8.562 -14.810 1.00 90.12 90 ILE A N 1
ATOM 716 C CA . ILE A 1 90 ? 8.351 -7.898 -13.931 1.00 90.12 90 ILE A CA 1
ATOM 717 C C . ILE A 1 90 ? 7.154 -8.800 -13.646 1.00 90.12 90 ILE A C 1
ATOM 719 O O . ILE A 1 90 ? 6.780 -8.959 -12.486 1.00 90.12 90 ILE A O 1
ATOM 723 N N . ASN A 1 91 ? 6.572 -9.411 -14.678 1.00 86.38 91 ASN A N 1
ATOM 724 C CA . ASN A 1 91 ? 5.419 -10.291 -14.510 1.00 86.38 91 ASN A CA 1
ATOM 725 C C . ASN A 1 91 ? 5.768 -11.505 -13.640 1.00 86.38 91 ASN A C 1
ATOM 727 O O . ASN A 1 91 ? 4.968 -11.913 -12.802 1.00 86.38 91 ASN A O 1
ATOM 731 N N . ASN A 1 92 ? 6.976 -12.054 -13.800 1.00 89.75 92 ASN A N 1
ATOM 732 C CA . ASN A 1 92 ? 7.469 -13.136 -12.953 1.00 89.75 92 ASN A CA 1
ATOM 733 C C . ASN A 1 92 ? 7.642 -12.684 -11.496 1.00 89.75 92 ASN A C 1
ATOM 735 O O . ASN A 1 92 ? 7.161 -13.365 -10.593 1.00 89.75 92 ASN A O 1
ATOM 739 N N . MET A 1 93 ? 8.282 -11.531 -11.261 1.00 88.19 93 MET A N 1
ATOM 740 C CA . MET A 1 93 ? 8.449 -10.984 -9.911 1.00 88.19 93 MET A CA 1
ATOM 741 C C . MET A 1 93 ? 7.092 -10.735 -9.251 1.00 88.19 93 MET A C 1
ATOM 743 O O . MET A 1 93 ? 6.903 -11.112 -8.098 1.00 88.19 93 MET A O 1
ATOM 747 N N . HIS A 1 94 ? 6.141 -10.175 -9.999 1.00 84.62 94 HIS A N 1
ATOM 748 C CA . HIS A 1 94 ? 4.782 -9.948 -9.533 1.00 84.62 94 HIS A CA 1
ATOM 749 C C . HIS A 1 94 ? 4.109 -11.259 -9.120 1.00 84.62 94 HIS A C 1
ATOM 751 O O . HIS A 1 94 ? 3.739 -11.424 -7.964 1.00 84.62 94 HIS A O 1
ATOM 757 N N . ALA A 1 95 ? 4.049 -12.239 -10.024 1.00 82.00 95 ALA A N 1
ATOM 758 C CA . ALA A 1 95 ? 3.413 -13.527 -9.750 1.00 82.00 95 ALA A CA 1
ATOM 759 C C . ALA A 1 95 ? 4.065 -14.295 -8.587 1.00 82.00 95 ALA A C 1
ATOM 761 O O . ALA A 1 95 ? 3.401 -15.070 -7.902 1.00 82.00 95 ALA A O 1
ATOM 762 N N . LYS A 1 96 ? 5.374 -14.114 -8.379 1.00 83.12 96 LYS A N 1
ATOM 763 C CA . LYS A 1 96 ? 6.133 -14.842 -7.359 1.00 83.12 96 LYS A CA 1
ATOM 764 C C . LYS A 1 96 ? 6.079 -14.190 -5.979 1.00 83.12 96 LYS A C 1
ATOM 766 O O . LYS A 1 96 ? 6.124 -14.910 -4.982 1.00 83.12 96 LYS A O 1
ATOM 771 N N . TYR A 1 97 ? 6.059 -12.861 -5.915 1.00 79.56 97 TYR A N 1
ATOM 772 C CA . TYR A 1 97 ? 6.280 -12.128 -4.666 1.00 79.56 97 TYR A CA 1
ATOM 773 C C . TYR A 1 97 ? 5.112 -11.244 -4.248 1.00 79.56 97 TYR A C 1
ATOM 775 O O . TYR A 1 97 ? 4.951 -11.002 -3.050 1.00 79.56 97 TYR A O 1
ATOM 783 N N . ASP A 1 98 ? 4.297 -10.772 -5.188 1.00 75.50 98 ASP A N 1
ATOM 784 C CA . ASP A 1 98 ? 3.181 -9.905 -4.851 1.00 75.50 98 ASP A CA 1
ATOM 785 C C . ASP A 1 98 ? 1.974 -10.739 -4.430 1.00 75.50 98 ASP A C 1
ATOM 787 O O . ASP A 1 98 ? 1.538 -11.659 -5.118 1.00 75.50 98 ASP A O 1
ATOM 791 N N . VAL A 1 99 ? 1.413 -10.394 -3.275 1.00 74.19 99 VAL A N 1
ATOM 792 C CA . VAL A 1 99 ? 0.176 -10.991 -2.781 1.00 74.19 99 VAL A CA 1
ATOM 793 C C . VAL A 1 99 ? -0.904 -9.932 -2.894 1.00 74.19 99 VAL A C 1
ATOM 795 O O . VAL A 1 99 ? -0.981 -9.015 -2.074 1.00 74.19 99 VAL A O 1
ATOM 798 N N . GLU A 1 100 ? -1.730 -10.034 -3.925 1.00 73.75 100 GLU A N 1
ATOM 799 C CA . GLU A 1 100 ? -2.834 -9.098 -4.116 1.00 73.75 100 GLU A CA 1
ATOM 800 C C . GLU A 1 100 ? -3.973 -9.378 -3.141 1.00 73.75 100 GLU A C 1
ATOM 802 O O . GLU A 1 100 ? -4.047 -10.430 -2.498 1.00 73.75 100 GLU A O 1
ATOM 807 N N . MET A 1 101 ? -4.845 -8.393 -2.986 1.00 74.12 101 MET A N 1
ATOM 808 C CA . MET A 1 101 ? -6.037 -8.523 -2.170 1.00 74.12 101 MET A CA 1
ATOM 809 C C . MET A 1 101 ? -7.223 -8.058 -3.002 1.00 74.12 101 MET A C 1
ATOM 811 O O . MET A 1 101 ? -7.319 -6.883 -3.332 1.00 74.12 101 MET A O 1
ATOM 815 N N . ASP A 1 102 ? -8.105 -8.995 -3.346 1.00 71.44 102 ASP A N 1
ATOM 816 C CA . ASP A 1 102 ? -9.302 -8.744 -4.161 1.00 71.44 102 ASP A CA 1
ATOM 817 C C . ASP A 1 102 ? -10.575 -8.607 -3.296 1.00 71.44 102 ASP A C 1
ATOM 819 O O . ASP A 1 102 ? -11.699 -8.564 -3.793 1.00 71.44 102 ASP A O 1
ATOM 823 N N . GLY A 1 103 ? -10.449 -8.529 -1.971 1.00 75.88 103 GLY A N 1
ATOM 824 C CA . GLY A 1 103 ? -11.591 -8.297 -1.088 1.00 75.88 103 GLY A CA 1
ATOM 825 C C . GLY A 1 103 ? -11.294 -8.525 0.387 1.00 75.88 103 GLY A C 1
ATOM 826 O O . GLY A 1 103 ? -10.170 -8.849 0.770 1.00 75.88 103 GLY A O 1
ATOM 827 N N . GLY A 1 104 ? -12.329 -8.330 1.194 1.00 79.75 104 GLY A N 1
ATOM 828 C CA . GLY A 1 104 ? -12.409 -8.691 2.604 1.00 79.75 104 GLY A CA 1
ATOM 829 C C . GLY A 1 104 ? -13.364 -9.859 2.842 1.00 79.75 104 GLY A C 1
ATOM 830 O O . GLY A 1 104 ? -13.923 -10.427 1.902 1.00 79.75 104 GLY A O 1
ATOM 831 N N . ASP A 1 105 ? -13.542 -10.203 4.114 1.00 85.31 105 ASP A N 1
ATOM 832 C CA . ASP A 1 105 ? -14.389 -11.328 4.535 1.00 85.31 105 ASP A CA 1
ATOM 833 C C . ASP A 1 105 ? -15.876 -10.940 4.626 1.00 85.31 105 ASP A C 1
ATOM 835 O O . ASP A 1 105 ? -16.734 -11.791 4.857 1.00 85.31 105 ASP A O 1
ATOM 839 N N . ASP A 1 106 ? -16.177 -9.652 4.460 1.00 89.50 106 ASP A N 1
ATOM 840 C CA . ASP A 1 106 ? -17.491 -9.043 4.605 1.00 89.50 106 ASP A CA 1
ATOM 841 C C . ASP A 1 106 ? -18.002 -8.385 3.317 1.00 89.50 106 ASP A C 1
ATOM 843 O O . ASP A 1 106 ? -17.279 -8.185 2.332 1.00 89.50 106 ASP A O 1
ATOM 847 N N . GLU A 1 107 ? -19.288 -8.029 3.343 1.00 86.88 107 GLU A N 1
ATOM 848 C CA . GLU A 1 107 ? -19.879 -7.164 2.330 1.00 86.88 107 GLU A CA 1
ATOM 849 C C . GLU A 1 107 ? -19.205 -5.789 2.369 1.00 86.88 107 GLU A C 1
ATOM 851 O O . GLU A 1 107 ? -18.930 -5.238 3.435 1.00 86.88 107 GLU A O 1
ATOM 856 N N . HIS A 1 108 ? -18.897 -5.253 1.192 1.00 87.25 108 HIS A N 1
ATOM 857 C CA . HIS A 1 108 ? -18.149 -4.011 1.068 1.00 87.25 108 HIS A CA 1
ATOM 858 C C . HIS A 1 108 ? -19.053 -2.837 0.761 1.00 87.25 108 HIS A C 1
ATOM 860 O O . HIS A 1 108 ? -19.999 -2.947 -0.018 1.00 87.25 108 HIS A O 1
ATOM 866 N N . THR A 1 109 ? -18.655 -1.670 1.253 1.00 90.19 109 THR A N 1
ATOM 867 C CA . THR A 1 109 ? -19.205 -0.410 0.771 1.00 90.19 109 THR A CA 1
ATOM 868 C C . THR A 1 109 ? -18.388 0.088 -0.413 1.00 90.19 109 THR A C 1
ATOM 870 O O . THR A 1 109 ? -17.172 0.272 -0.309 1.00 90.19 109 THR A O 1
ATOM 873 N N . VAL A 1 110 ? -19.053 0.324 -1.543 1.00 90.25 110 VAL A N 1
ATOM 874 C CA . VAL A 1 110 ? -18.438 0.918 -2.735 1.00 90.25 110 VAL A CA 1
ATOM 875 C C . VAL A 1 110 ? -18.436 2.437 -2.604 1.00 90.25 110 VAL A C 1
ATOM 877 O O . VAL A 1 110 ? -19.467 3.045 -2.322 1.00 90.25 110 VAL A O 1
ATOM 880 N N . ILE A 1 111 ? -17.282 3.055 -2.844 1.00 90.38 111 ILE A N 1
ATOM 881 C CA . ILE A 1 111 ? -17.143 4.509 -2.935 1.00 90.38 111 ILE A CA 1
ATOM 882 C C . ILE A 1 111 ? -16.662 4.859 -4.333 1.00 90.38 111 ILE A C 1
ATOM 884 O O . ILE A 1 111 ? -15.592 4.421 -4.764 1.00 90.38 111 ILE A O 1
ATOM 888 N N . ILE A 1 112 ? -17.458 5.680 -5.012 1.00 87.75 112 ILE A N 1
ATOM 889 C CA . ILE A 1 112 ? -17.170 6.198 -6.347 1.00 87.75 112 ILE A CA 1
ATOM 890 C C . ILE A 1 112 ? -16.496 7.562 -6.199 1.00 87.75 112 ILE A C 1
ATOM 892 O O . ILE A 1 112 ? -16.935 8.408 -5.423 1.00 87.75 112 ILE A O 1
ATOM 896 N N . ASN A 1 113 ? -15.419 7.760 -6.949 1.00 85.25 113 ASN A N 1
ATOM 897 C CA . ASN A 1 113 ? -14.559 8.933 -6.971 1.00 85.25 113 ASN A CA 1
ATOM 898 C C . ASN A 1 113 ? -14.180 9.427 -5.566 1.00 85.25 113 ASN A C 1
ATOM 900 O O . ASN A 1 113 ? -14.574 10.524 -5.163 1.00 85.25 113 ASN A O 1
ATOM 904 N N . PRO A 1 114 ? -13.382 8.646 -4.807 1.00 85.62 114 PRO A N 1
ATOM 905 C CA . PRO A 1 114 ? -12.950 9.060 -3.478 1.00 85.62 114 PRO A CA 1
ATOM 906 C C . PRO A 1 114 ? -12.201 10.395 -3.554 1.00 85.62 114 PRO A C 1
ATOM 908 O O . PRO A 1 114 ? -11.193 10.517 -4.247 1.00 85.62 114 PRO A O 1
ATOM 911 N N . SER A 1 115 ? -12.666 11.395 -2.809 1.00 83.75 115 SER A N 1
ATOM 912 C CA . SER A 1 115 ? -12.068 12.737 -2.774 1.00 83.75 115 SER A CA 1
ATOM 913 C C . SER A 1 115 ? -10.699 12.761 -2.080 1.00 83.75 115 SER A C 1
ATOM 915 O O . SER A 1 115 ? -9.830 13.561 -2.416 1.00 83.75 115 SER A O 1
ATOM 917 N N . ASN A 1 116 ? -10.462 11.830 -1.152 1.00 85.50 116 ASN A N 1
ATOM 918 C CA . ASN A 1 116 ? -9.284 11.789 -0.283 1.00 85.50 116 ASN A CA 1
ATOM 919 C C . ASN A 1 116 ? -8.163 10.850 -0.785 1.00 85.50 116 ASN A C 1
ATOM 921 O O . ASN A 1 116 ? -7.472 10.241 0.034 1.00 85.50 116 ASN A O 1
ATOM 925 N N . LYS A 1 117 ? -7.958 10.708 -2.108 1.00 87.06 117 LYS A N 1
ATOM 926 C CA . LYS A 1 117 ? -7.036 9.703 -2.699 1.00 87.06 117 LYS A CA 1
ATOM 927 C C . LYS A 1 117 ? -5.615 9.758 -2.129 1.00 87.06 117 LYS A C 1
ATOM 929 O O . LYS A 1 117 ? -5.058 8.740 -1.722 1.00 87.06 117 LYS A O 1
ATOM 934 N N . GLU A 1 118 ? -5.040 10.957 -2.033 1.00 85.38 118 GLU A N 1
ATOM 935 C CA . GLU A 1 118 ? -3.668 11.134 -1.536 1.00 85.38 118 GLU A CA 1
ATOM 936 C C . GLU A 1 118 ? -3.523 10.748 -0.060 1.00 85.38 118 GLU A C 1
ATOM 938 O O . GLU A 1 118 ? -2.520 10.141 0.321 1.00 85.38 118 GLU A O 1
ATOM 943 N N . ARG A 1 119 ? -4.543 11.046 0.757 1.00 86.62 119 ARG A N 1
ATOM 944 C CA . ARG A 1 119 ? -4.577 10.698 2.184 1.00 86.62 119 ARG A CA 1
ATOM 945 C C . ARG A 1 119 ? -4.793 9.206 2.398 1.00 86.62 119 ARG A C 1
ATOM 947 O O . ARG A 1 119 ? -4.165 8.613 3.273 1.00 86.62 119 ARG A O 1
ATOM 954 N N . LEU A 1 120 ? -5.657 8.604 1.579 1.00 86.62 120 LEU A N 1
ATOM 955 C CA . LEU A 1 120 ? -5.833 7.159 1.541 1.00 86.62 120 LEU A CA 1
ATOM 956 C C . LEU A 1 120 ? -4.540 6.484 1.113 1.00 86.62 120 LEU A C 1
ATOM 958 O O . LEU A 1 120 ? -4.270 5.405 1.606 1.00 86.62 120 LEU A O 1
ATOM 962 N N . GLY A 1 121 ? -3.708 7.127 0.295 1.00 82.75 121 GLY A N 1
ATOM 963 C CA . GLY A 1 121 ? -2.502 6.518 -0.256 1.00 82.75 121 GLY A CA 1
ATOM 964 C C . GLY A 1 121 ? -2.792 5.598 -1.424 1.00 82.75 121 GLY A C 1
ATOM 965 O O . GLY A 1 121 ? -2.027 4.663 -1.639 1.00 82.75 121 GLY A O 1
ATOM 966 N N . ILE A 1 122 ? -3.883 5.882 -2.133 1.00 83.88 122 ILE A N 1
ATOM 967 C CA . ILE A 1 122 ? -4.305 5.169 -3.334 1.00 83.88 122 ILE A CA 1
ATOM 968 C C . ILE A 1 122 ? -3.895 5.927 -4.598 1.00 83.88 122 ILE A C 1
ATOM 970 O O . ILE A 1 122 ? -3.552 7.117 -4.548 1.00 83.88 122 ILE A O 1
ATOM 974 N N . SER A 1 123 ? -3.924 5.247 -5.743 1.00 80.25 123 SER A N 1
ATOM 975 C CA . SER A 1 123 ? -3.539 5.853 -7.025 1.00 80.25 123 SER A CA 1
ATOM 976 C C . SER A 1 123 ? -4.532 6.942 -7.485 1.00 80.25 123 SER A C 1
ATOM 978 O O . SER A 1 123 ? -5.730 6.879 -7.214 1.00 80.25 123 SER A O 1
ATOM 980 N N . LYS A 1 124 ? -4.041 7.991 -8.169 1.00 80.56 124 LYS A N 1
ATOM 981 C CA . LYS A 1 124 ? -4.859 9.164 -8.567 1.00 80.56 124 LYS A CA 1
ATOM 982 C C . LYS A 1 124 ? -5.939 8.822 -9.601 1.00 80.56 124 LYS A C 1
ATOM 984 O O . LYS A 1 124 ? -7.007 9.434 -9.601 1.00 80.56 124 LYS A O 1
ATOM 989 N N . ASP A 1 125 ? -5.640 7.843 -10.440 1.00 80.62 125 ASP A N 1
ATOM 990 C CA . ASP A 1 125 ? -6.466 7.258 -11.493 1.00 80.62 125 ASP A CA 1
ATOM 991 C C . ASP A 1 125 ? -7.543 6.294 -10.969 1.00 80.62 125 ASP A C 1
ATOM 993 O O . ASP A 1 125 ? -8.429 5.915 -11.721 1.00 80.62 125 ASP A O 1
ATOM 997 N N . VAL A 1 126 ? -7.536 5.947 -9.677 1.00 81.12 126 VAL A N 1
ATOM 998 C CA . VAL A 1 126 ? -8.556 5.060 -9.097 1.00 81.12 126 VAL A CA 1
ATOM 999 C C . VAL A 1 126 ? -9.886 5.794 -8.981 1.00 81.12 126 VAL A C 1
ATOM 1001 O O . VAL A 1 126 ? -10.008 6.760 -8.222 1.00 81.12 126 VAL A O 1
ATOM 1004 N N . GLU A 1 127 ? -10.889 5.330 -9.716 1.00 87.06 127 GLU A N 1
ATOM 1005 C CA . GLU A 1 127 ? -12.255 5.862 -9.662 1.00 87.06 127 GLU A CA 1
ATOM 1006 C C . GLU A 1 127 ? -13.110 5.168 -8.606 1.00 87.06 127 GLU A C 1
ATOM 1008 O O . GLU A 1 127 ? -14.038 5.772 -8.089 1.00 87.06 127 GLU A O 1
ATOM 1013 N N . VAL A 1 128 ? -12.804 3.923 -8.241 1.00 88.12 128 VAL A N 1
ATOM 1014 C CA . VAL A 1 128 ? -13.633 3.144 -7.316 1.00 88.12 128 VAL A CA 1
ATOM 1015 C C . VAL A 1 128 ? -12.774 2.504 -6.237 1.00 88.12 128 VAL A C 1
ATOM 1017 O O . VAL A 1 128 ? -11.721 1.935 -6.525 1.00 88.12 128 VAL A O 1
ATOM 1020 N N . ILE A 1 129 ? -13.237 2.573 -4.991 1.00 91.06 129 ILE A N 1
ATOM 1021 C CA . ILE A 1 129 ? -12.674 1.806 -3.877 1.00 91.06 129 ILE A CA 1
ATOM 1022 C C . ILE A 1 129 ? -13.760 1.004 -3.171 1.00 91.06 129 ILE A C 1
ATOM 1024 O O . ILE A 1 129 ? -14.931 1.390 -3.145 1.00 91.06 129 ILE A O 1
ATOM 1028 N N . ARG A 1 130 ? -13.340 -0.093 -2.549 1.00 91.81 130 ARG A N 1
ATOM 1029 C CA . ARG A 1 130 ? -14.162 -0.934 -1.685 1.00 91.81 130 ARG A CA 1
ATOM 1030 C C . ARG A 1 130 ? -13.676 -0.806 -0.252 1.00 91.81 130 ARG A C 1
ATOM 1032 O O . ARG A 1 130 ? -12.481 -0.940 0.018 1.00 91.81 130 ARG A O 1
ATOM 1039 N N . VAL A 1 131 ? -14.602 -0.529 0.654 1.00 93.44 131 VAL A N 1
ATOM 1040 C CA . VAL A 1 131 ? -14.338 -0.403 2.085 1.00 93.44 131 VAL A CA 1
ATOM 1041 C C . VAL A 1 131 ? -14.906 -1.621 2.793 1.00 93.44 131 VAL A C 1
ATOM 1043 O O . VAL A 1 131 ? -16.095 -1.906 2.691 1.00 93.44 131 VAL A O 1
ATOM 1046 N N . HIS A 1 132 ? -14.035 -2.310 3.511 1.00 93.75 132 HIS A N 1
ATOM 1047 C CA . HIS A 1 132 ? -14.306 -3.508 4.286 1.00 93.75 132 HIS A CA 1
ATOM 1048 C C . HIS A 1 132 ? -14.093 -3.227 5.773 1.00 93.75 132 HIS A C 1
ATOM 1050 O O . HIS A 1 132 ? -13.278 -2.383 6.162 1.00 93.75 132 HIS A O 1
ATOM 1056 N N . THR A 1 133 ? -14.797 -3.964 6.619 1.00 94.06 133 THR A N 1
ATOM 1057 C CA . THR A 1 133 ? -14.605 -3.978 8.073 1.00 94.06 133 THR A CA 1
ATOM 1058 C C . THR A 1 133 ? -13.830 -5.203 8.539 1.00 94.06 133 THR A C 1
ATOM 1060 O O . THR A 1 133 ? -13.371 -5.222 9.681 1.00 94.06 133 THR A O 1
ATOM 1063 N N . SER A 1 134 ? -13.632 -6.209 7.681 1.00 93.19 134 SER A N 1
ATOM 1064 C CA . SER A 1 134 ? -12.843 -7.388 8.033 1.00 93.19 134 SER A CA 1
ATOM 1065 C C . SER A 1 134 ? -12.086 -7.989 6.854 1.00 93.19 134 SER A C 1
ATOM 1067 O O . SER A 1 134 ? -12.530 -7.924 5.710 1.00 93.19 134 SER A O 1
ATOM 1069 N N . VAL A 1 135 ? -10.929 -8.586 7.131 1.00 92.44 135 VAL A N 1
ATOM 1070 C CA . VAL A 1 135 ? -10.137 -9.298 6.125 1.00 92.44 135 VAL A CA 1
ATOM 1071 C C . VAL A 1 135 ? -9.350 -10.446 6.739 1.00 92.44 135 VAL A C 1
ATOM 1073 O O . VAL A 1 135 ? -8.745 -10.296 7.802 1.00 92.44 135 VAL A O 1
ATOM 1076 N N . SER A 1 136 ? -9.285 -11.575 6.038 1.00 90.88 136 SER A N 1
ATOM 1077 C CA . SER A 1 136 ? -8.420 -12.694 6.391 1.00 90.88 136 SER A CA 1
ATOM 1078 C C . SER A 1 136 ? -7.141 -12.670 5.568 1.00 90.88 136 SER A C 1
ATOM 1080 O O . SER A 1 136 ? -7.146 -12.740 4.339 1.00 90.88 136 SER A O 1
ATOM 1082 N N . ARG A 1 137 ? -6.001 -12.578 6.256 1.00 89.38 137 ARG A N 1
ATOM 1083 C CA . ARG A 1 137 ? -4.681 -12.534 5.626 1.00 89.38 137 ARG A CA 1
ATOM 1084 C C . ARG A 1 137 ? -3.626 -13.159 6.526 1.00 89.38 137 ARG A C 1
ATOM 1086 O O . ARG A 1 137 ? -3.646 -12.967 7.740 1.00 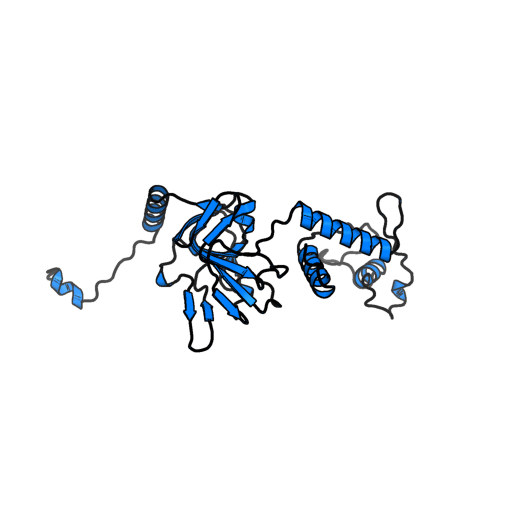89.38 137 ARG A O 1
ATOM 1093 N N . LYS A 1 138 ? -2.709 -13.929 5.924 1.00 87.50 138 LYS A N 1
ATOM 1094 C CA . LYS A 1 138 ? -1.680 -14.721 6.633 1.00 87.50 138 LYS A CA 1
ATOM 1095 C C . LYS A 1 138 ? -2.268 -15.658 7.705 1.00 87.50 138 LYS A C 1
ATOM 1097 O O . LYS A 1 138 ? -1.703 -15.815 8.780 1.00 87.50 138 LYS A O 1
ATOM 1102 N N . GLY A 1 139 ? -3.413 -16.279 7.409 1.00 85.75 139 GLY A N 1
ATOM 1103 C CA . GLY A 1 139 ? -4.073 -17.234 8.311 1.00 85.75 139 GLY A CA 1
ATOM 1104 C C . GLY A 1 139 ? -4.748 -16.600 9.531 1.00 85.75 139 GLY A C 1
ATOM 1105 O O . GLY A 1 139 ? -5.144 -17.318 10.443 1.00 85.75 139 GLY A O 1
ATOM 1106 N N . LYS A 1 140 ? -4.883 -15.269 9.556 1.00 90.56 140 LYS A N 1
ATOM 1107 C CA . LYS A 1 140 ? -5.525 -14.525 10.637 1.00 90.56 140 LYS A CA 1
ATOM 1108 C C . LYS A 1 140 ? -6.582 -13.579 10.089 1.00 90.56 140 LYS A C 1
ATOM 1110 O O . LYS A 1 140 ? -6.366 -12.950 9.056 1.00 90.56 140 LYS A O 1
ATOM 1115 N N . THR A 1 141 ? -7.690 -13.456 10.806 1.00 92.94 141 THR A N 1
ATOM 1116 C CA . THR A 1 141 ? -8.720 -12.455 10.526 1.00 92.94 141 THR A CA 1
ATOM 1117 C C . THR A 1 141 ? -8.422 -11.170 11.290 1.00 92.94 141 THR A C 1
ATOM 1119 O O . THR A 1 141 ? -8.132 -11.212 12.485 1.00 92.94 141 THR A O 1
ATOM 1122 N N . TRP A 1 142 ? -8.509 -10.046 10.589 1.00 94.62 142 TRP A N 1
ATOM 1123 C CA . TRP A 1 142 ? -8.313 -8.691 11.090 1.00 94.62 142 TRP A CA 1
ATOM 1124 C C . TRP A 1 142 ? -9.645 -7.962 10.972 1.00 94.62 142 TRP A C 1
ATOM 1126 O O . TRP A 1 142 ? -10.206 -7.895 9.877 1.00 94.62 142 TRP A O 1
ATOM 1136 N N . ARG A 1 143 ? -10.178 -7.461 12.084 1.00 95.25 143 ARG A N 1
ATOM 1137 C CA . ARG A 1 143 ? -11.525 -6.888 12.161 1.00 95.25 143 ARG A CA 1
ATOM 1138 C C . ARG A 1 143 ? -11.491 -5.457 12.666 1.00 95.25 143 ARG A C 1
ATOM 1140 O O . ARG A 1 143 ? -10.632 -5.064 13.452 1.00 95.25 143 ARG A O 1
ATOM 1147 N N . ARG A 1 144 ? -12.475 -4.674 12.238 1.00 95.12 144 ARG A N 1
ATOM 1148 C CA . ARG A 1 144 ? -12.766 -3.368 12.818 1.00 95.12 144 ARG A CA 1
ATOM 1149 C C . ARG A 1 144 ? -12.915 -3.509 14.333 1.00 95.12 144 ARG A C 1
ATOM 1151 O O . ARG A 1 144 ? -13.670 -4.352 14.808 1.00 95.12 144 ARG A O 1
ATOM 1158 N N . GLY A 1 145 ? -12.218 -2.653 15.069 1.00 93.88 145 GLY A N 1
ATOM 1159 C CA . GLY A 1 145 ? -12.131 -2.699 16.526 1.00 93.88 145 GLY A CA 1
ATOM 1160 C C . GLY A 1 145 ? -10.890 -3.419 17.050 1.00 93.88 145 GLY A C 1
ATOM 1161 O O . GLY A 1 145 ? -10.534 -3.193 18.201 1.00 93.88 145 GLY A O 1
ATOM 1162 N N . ASP A 1 146 ? -10.184 -4.203 16.228 1.00 95.94 146 ASP A N 1
ATOM 1163 C CA . ASP A 1 146 ? -8.971 -4.881 16.680 1.00 95.94 146 ASP A CA 1
ATOM 1164 C C . ASP A 1 146 ? -7.907 -3.869 17.116 1.00 95.94 146 ASP A C 1
ATOM 1166 O O . ASP A 1 146 ? -7.581 -2.909 16.407 1.00 95.94 146 ASP A O 1
ATOM 1170 N N . HIS A 1 147 ? -7.324 -4.121 18.284 1.00 96.31 147 HIS A N 1
ATOM 1171 C CA . HIS A 1 147 ? -6.198 -3.363 18.805 1.00 96.31 147 HIS A CA 1
ATOM 1172 C C . HIS A 1 147 ? -4.911 -3.839 18.146 1.00 96.31 147 HIS A C 1
ATOM 1174 O O . HIS A 1 147 ? -4.541 -5.006 18.238 1.00 96.31 147 HIS A O 1
ATOM 1180 N N . LEU A 1 148 ? -4.222 -2.935 17.459 1.00 95.88 148 LEU A N 1
ATOM 1181 C CA . LEU A 1 148 ? -3.048 -3.223 16.655 1.00 95.88 148 LEU A CA 1
ATOM 1182 C C . LEU A 1 148 ? -1.792 -2.599 17.253 1.00 95.88 148 LEU A C 1
ATOM 1184 O O . LEU A 1 148 ? -1.763 -1.433 17.655 1.00 95.88 148 LEU A O 1
ATOM 1188 N N . LYS A 1 149 ? -0.712 -3.372 17.193 1.00 95.44 149 LYS A N 1
ATOM 1189 C CA . LYS A 1 149 ? 0.665 -2.929 17.381 1.00 95.44 149 LYS A CA 1
ATOM 1190 C C . LYS A 1 149 ? 1.398 -3.051 16.052 1.00 95.44 149 LYS A C 1
ATOM 1192 O O . LYS A 1 149 ? 1.552 -4.152 15.524 1.00 95.44 149 LYS A O 1
ATOM 1197 N N . ILE A 1 150 ? 1.875 -1.928 15.530 1.00 95.00 150 ILE A N 1
ATOM 1198 C CA . ILE A 1 150 ? 2.667 -1.871 14.300 1.00 95.00 150 ILE A CA 1
ATOM 1199 C C . ILE A 1 150 ? 4.104 -1.493 14.661 1.00 95.00 150 ILE A C 1
ATOM 1201 O O . ILE A 1 150 ? 4.344 -0.550 15.418 1.00 95.00 150 ILE A O 1
ATOM 1205 N N . GLN A 1 151 ? 5.060 -2.263 14.150 1.00 93.19 151 GLN A N 1
ATOM 1206 C CA . GLN A 1 151 ? 6.485 -2.079 14.406 1.00 93.19 151 GLN A CA 1
ATOM 1207 C C . GLN A 1 151 ? 6.999 -0.723 13.884 1.00 93.19 151 GLN A C 1
ATOM 1209 O O . GLN A 1 151 ? 6.378 -0.103 13.015 1.00 93.19 151 GLN A O 1
ATOM 1214 N N . PRO A 1 152 ? 8.147 -0.239 14.389 1.00 89.12 152 PRO A N 1
ATOM 1215 C CA . PRO A 1 152 ? 8.700 1.042 13.980 1.00 89.12 152 PRO A CA 1
ATOM 1216 C C . PRO A 1 152 ? 9.158 1.019 12.520 1.00 89.12 152 PRO A C 1
ATOM 1218 O O . PRO A 1 152 ? 9.345 -0.040 11.923 1.00 89.12 152 PRO A O 1
ATOM 1221 N N . ARG A 1 153 ? 9.423 2.206 11.964 1.00 85.94 153 ARG A N 1
ATOM 1222 C CA . ARG A 1 153 ? 9.909 2.418 10.585 1.00 85.94 153 ARG A CA 1
ATOM 1223 C C . ARG A 1 153 ? 8.955 1.942 9.487 1.00 85.94 153 ARG A C 1
ATOM 1225 O O . ARG A 1 153 ? 9.325 1.930 8.316 1.00 85.94 153 ARG A O 1
ATOM 1232 N N . VAL A 1 154 ? 7.729 1.578 9.846 1.00 87.12 154 VAL A N 1
ATOM 1233 C CA . VAL A 1 154 ? 6.641 1.430 8.888 1.00 87.12 154 VAL A CA 1
ATOM 1234 C C . VAL A 1 154 ? 6.195 2.822 8.456 1.00 87.12 154 VAL A C 1
ATOM 1236 O O . VAL A 1 154 ? 5.908 3.679 9.293 1.00 87.12 154 VAL A O 1
ATOM 1239 N N . VAL A 1 155 ? 6.138 3.035 7.144 1.00 85.94 155 VAL A N 1
ATOM 1240 C CA . VAL A 1 155 ? 5.656 4.287 6.565 1.00 85.94 155 VAL A CA 1
ATOM 1241 C C . VAL A 1 155 ? 4.137 4.225 6.440 1.00 85.94 155 VAL A C 1
ATOM 1243 O O . VAL A 1 155 ? 3.592 3.404 5.704 1.00 85.94 155 VAL A O 1
ATOM 1246 N N . ALA A 1 15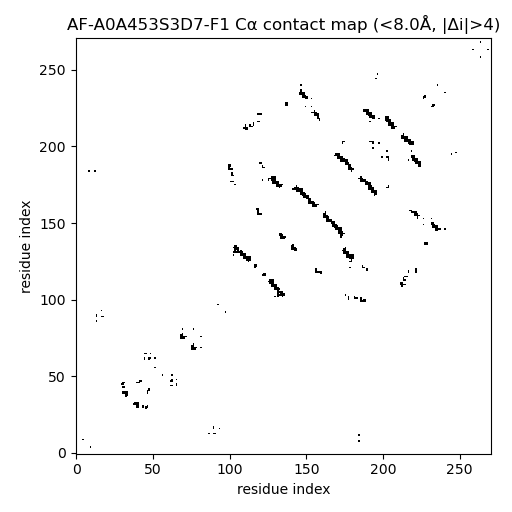6 ? 3.465 5.119 7.150 1.00 88.06 156 ALA A N 1
ATOM 1247 C CA . ALA A 1 156 ? 2.037 5.373 7.047 1.00 88.06 156 ALA A CA 1
ATOM 1248 C C . ALA A 1 156 ? 1.791 6.701 6.328 1.00 88.06 156 ALA A C 1
ATOM 1250 O O . ALA A 1 156 ? 2.680 7.554 6.238 1.00 88.06 156 ALA A O 1
ATOM 1251 N N . ARG A 1 157 ? 0.559 6.917 5.877 1.00 86.44 157 ARG A N 1
ATOM 1252 C CA . ARG A 1 157 ? 0.083 8.251 5.505 1.00 86.44 157 ARG A CA 1
ATOM 1253 C C . ARG A 1 157 ? -0.789 8.827 6.606 1.00 86.44 157 ARG A C 1
ATOM 1255 O O . ARG A 1 157 ? -1.644 8.128 7.144 1.00 86.44 157 ARG A O 1
ATOM 1262 N N . MET A 1 158 ? -0.573 10.101 6.909 1.00 84.31 158 MET A N 1
ATOM 1263 C CA . MET A 1 158 ? -1.394 10.875 7.834 1.00 84.31 158 MET A CA 1
ATOM 1264 C C . MET A 1 158 ? -1.535 12.292 7.281 1.00 84.31 158 MET A C 1
ATOM 1266 O O . MET A 1 158 ? -0.537 12.961 7.004 1.00 84.31 158 MET A O 1
ATOM 1270 N N . LYS A 1 159 ? -2.777 12.761 7.120 1.00 80.56 159 LYS A N 1
ATOM 1271 C CA . LYS A 1 159 ? -3.067 14.040 6.443 1.00 80.56 159 LYS A CA 1
ATOM 1272 C C . LYS A 1 159 ? -2.339 14.085 5.087 1.00 80.56 159 LYS A C 1
ATOM 1274 O O . LYS A 1 159 ? -2.433 13.120 4.332 1.00 80.56 159 LYS A O 1
ATOM 1279 N N . ASN A 1 160 ? -1.598 15.155 4.802 1.00 73.06 160 ASN A N 1
ATOM 1280 C CA . ASN A 1 160 ? -0.851 15.327 3.553 1.00 73.06 160 ASN A CA 1
ATOM 1281 C C . ASN A 1 160 ? 0.618 14.872 3.658 1.00 73.06 160 ASN A C 1
ATOM 1283 O O . ASN A 1 160 ? 1.395 15.109 2.738 1.00 73.06 160 ASN A O 1
ATOM 1287 N N . ASN A 1 161 ? 1.006 14.214 4.758 1.00 78.44 161 ASN A N 1
ATOM 1288 C CA . ASN A 1 161 ? 2.390 13.843 5.041 1.00 78.44 161 ASN A CA 1
ATOM 1289 C C . ASN A 1 161 ? 2.566 12.330 5.212 1.00 78.44 161 ASN A C 1
ATOM 1291 O O . ASN A 1 161 ? 1.635 11.573 5.505 1.00 78.44 161 ASN A O 1
ATOM 1295 N N . PHE A 1 162 ? 3.813 11.893 5.056 1.00 81.50 162 PHE A N 1
ATOM 1296 C CA . PHE A 1 162 ? 4.233 10.561 5.465 1.00 81.50 162 PHE A CA 1
ATOM 1297 C C . PHE A 1 162 ? 4.582 10.561 6.949 1.00 81.50 162 PHE A C 1
ATOM 1299 O O . PHE A 1 162 ? 5.241 11.473 7.449 1.00 81.50 162 PHE A O 1
ATOM 1306 N N . TYR A 1 163 ? 4.167 9.509 7.640 1.00 81.69 163 TYR A N 1
ATOM 1307 C CA . TYR A 1 163 ? 4.516 9.259 9.026 1.00 81.69 163 TYR A CA 1
ATOM 1308 C C . TYR A 1 163 ? 5.387 8.010 9.112 1.00 81.69 163 TYR A C 1
ATOM 1310 O O . TYR A 1 163 ? 5.029 6.959 8.591 1.00 81.69 163 TYR A O 1
ATOM 1318 N N . SER A 1 164 ? 6.524 8.115 9.791 1.00 84.50 164 SER A N 1
ATOM 1319 C CA . SER A 1 164 ? 7.370 6.970 10.125 1.00 84.50 164 SER A CA 1
ATOM 1320 C C . SER A 1 164 ? 7.985 7.203 11.495 1.00 84.50 164 SER A C 1
ATOM 1322 O O . SER A 1 164 ? 8.845 8.069 11.662 1.00 84.50 164 SER A O 1
ATOM 1324 N N . SER A 1 165 ? 7.557 6.418 12.481 1.00 80.06 165 SER A N 1
ATOM 1325 C CA . SER A 1 165 ? 8.053 6.535 13.850 1.00 80.06 165 SER A CA 1
ATOM 1326 C C . SER A 1 165 ? 9.251 5.629 14.120 1.00 80.06 165 SER A C 1
ATOM 1328 O O . SER A 1 165 ? 9.377 4.539 13.560 1.00 80.06 165 SER A O 1
ATOM 1330 N N . LYS A 1 166 ? 10.117 6.061 15.044 1.00 85.12 166 LYS A N 1
ATOM 1331 C CA . LYS A 1 166 ? 11.147 5.207 15.662 1.00 85.12 166 LYS A CA 1
ATOM 1332 C C . LYS A 1 166 ? 10.579 4.302 16.763 1.00 85.12 166 LYS A C 1
ATOM 1334 O O . LYS A 1 166 ? 11.268 3.384 17.196 1.00 85.12 166 LYS A O 1
ATOM 1339 N N . SER A 1 167 ? 9.346 4.543 17.204 1.00 87.31 167 SER A N 1
ATOM 1340 C CA . SER A 1 167 ? 8.614 3.722 18.170 1.00 87.31 167 SER A CA 1
ATOM 1341 C C . SER A 1 167 ? 7.488 2.932 17.500 1.00 87.31 167 SER A C 1
ATOM 1343 O O . SER A 1 167 ? 7.106 3.212 16.365 1.00 87.31 167 SER A O 1
ATOM 1345 N N . ASN A 1 168 ? 6.959 1.934 18.214 1.00 91.62 168 ASN A N 1
ATOM 1346 C CA . ASN A 1 168 ? 5.777 1.203 17.765 1.00 91.62 168 ASN A CA 1
ATOM 1347 C C . ASN A 1 168 ? 4.575 2.146 17.684 1.00 91.62 168 ASN A C 1
ATOM 1349 O O . ASN A 1 168 ? 4.356 2.956 18.592 1.00 91.62 168 ASN A O 1
ATOM 1353 N N . PHE A 1 169 ? 3.775 1.976 16.640 1.00 93.25 169 PHE A N 1
ATOM 1354 C CA . PHE A 1 169 ? 2.441 2.545 16.568 1.00 93.25 169 PHE A CA 1
ATOM 1355 C C . PHE A 1 169 ? 1.458 1.615 17.284 1.00 93.25 169 PHE A C 1
ATOM 1357 O O . PHE A 1 169 ? 1.533 0.393 17.148 1.00 93.25 169 PHE A O 1
ATOM 1364 N N . TYR A 1 170 ? 0.545 2.209 18.045 1.00 94.06 170 TYR A N 1
ATOM 1365 C CA . TYR A 1 170 ? -0.537 1.513 18.728 1.00 94.06 170 TYR A CA 1
ATOM 1366 C C . TYR A 1 170 ? -1.840 2.177 18.307 1.00 94.06 170 TYR A C 1
ATOM 1368 O O . TYR A 1 170 ? -1.950 3.402 18.393 1.00 94.06 170 TYR A O 1
ATOM 1376 N N . GLY A 1 171 ? -2.806 1.395 17.845 1.00 94.81 171 GLY A N 1
ATOM 1377 C CA . GLY A 1 171 ? -4.052 1.947 17.336 1.00 94.81 171 GLY A CA 1
ATOM 1378 C C . GLY A 1 171 ? -5.127 0.902 17.112 1.00 94.81 171 GLY A C 1
ATOM 1379 O O . GLY A 1 171 ? -4.858 -0.290 17.167 1.00 94.81 171 GLY A O 1
ATOM 1380 N N . THR A 1 172 ? -6.341 1.357 16.849 1.00 96.12 172 THR A N 1
ATOM 1381 C CA . THR A 1 172 ? -7.494 0.507 16.552 1.00 96.12 172 THR A CA 1
ATOM 1382 C C . THR A 1 172 ? -7.687 0.429 15.041 1.00 96.12 172 THR A C 1
ATOM 1384 O O . THR A 1 172 ? -7.662 1.466 14.372 1.00 96.12 172 THR A O 1
ATOM 1387 N N . LEU A 1 173 ? -7.895 -0.772 14.496 1.00 96.88 173 LEU A N 1
ATOM 1388 C CA . LEU A 1 173 ? -8.291 -0.953 13.099 1.00 96.88 173 LEU A CA 1
ATOM 1389 C C . LEU A 1 173 ? -9.722 -0.445 12.899 1.00 96.88 173 LEU A C 1
ATOM 1391 O O . LEU A 1 173 ? -10.636 -0.863 13.605 1.00 96.88 173 LEU A O 1
ATOM 1395 N N . GLU A 1 174 ? -9.936 0.439 11.932 1.00 95.19 174 GLU A N 1
ATOM 1396 C CA . GLU A 1 174 ? -11.263 0.990 11.642 1.00 95.19 174 GLU A CA 1
ATOM 1397 C C . GLU A 1 174 ? -11.836 0.421 10.352 1.00 95.19 174 GLU A C 1
ATOM 1399 O O . GLU A 1 174 ? -12.959 -0.076 10.354 1.00 95.19 174 GLU A O 1
ATOM 1404 N N . TYR A 1 175 ? -11.056 0.455 9.272 1.00 95.44 175 TYR A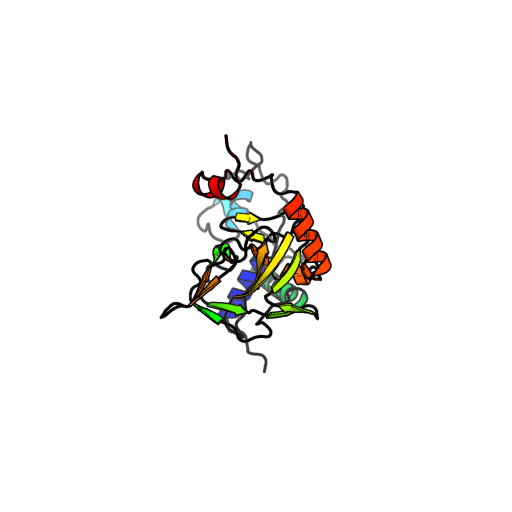 N 1
ATOM 1405 C CA . TYR A 1 175 ? -11.478 -0.042 7.965 1.00 95.44 175 TYR A CA 1
ATOM 1406 C C . TYR A 1 175 ? -10.301 -0.607 7.181 1.00 95.44 175 TYR A C 1
ATOM 1408 O O . TYR A 1 175 ? -9.142 -0.256 7.412 1.00 95.44 175 TYR A O 1
ATOM 1416 N N . VAL A 1 176 ? -10.621 -1.435 6.196 1.00 94.31 176 VAL A N 1
ATOM 1417 C CA . VAL A 1 176 ? -9.696 -1.921 5.178 1.00 94.31 176 VAL A CA 1
ATOM 1418 C C . VAL A 1 176 ? -10.176 -1.407 3.827 1.00 94.31 176 VAL A C 1
ATOM 1420 O O . VAL A 1 176 ? -11.339 -1.569 3.473 1.00 94.31 176 VAL A O 1
ATOM 1423 N N . VAL A 1 177 ? -9.296 -0.752 3.080 1.00 92.88 177 VAL A N 1
ATOM 1424 C CA . VAL A 1 177 ? -9.613 -0.139 1.787 1.00 92.88 177 VAL A CA 1
ATOM 1425 C C . VAL A 1 177 ? -8.916 -0.913 0.681 1.00 92.88 177 VAL A C 1
ATOM 1427 O O . VAL A 1 177 ? -7.716 -1.168 0.768 1.00 92.88 177 VAL A O 1
ATOM 1430 N N . VAL A 1 178 ? -9.663 -1.261 -0.362 1.00 90.62 178 VAL A N 1
ATOM 1431 C CA . VAL A 1 178 ? -9.174 -1.968 -1.552 1.00 90.62 178 VAL A CA 1
ATOM 1432 C C . VAL A 1 178 ? -9.474 -1.128 -2.785 1.00 90.62 178 VAL A C 1
ATOM 1434 O O . VAL A 1 178 ? -10.583 -0.620 -2.936 1.00 90.62 178 VAL A O 1
ATOM 1437 N N . GLU A 1 179 ? -8.487 -0.953 -3.659 1.00 88.50 179 GLU A N 1
ATOM 1438 C CA . GLU A 1 179 ? -8.664 -0.240 -4.928 1.00 88.50 179 GLU A CA 1
ATOM 1439 C C . GLU A 1 179 ? -9.385 -1.123 -5.961 1.00 88.50 179 GLU A C 1
ATOM 1441 O O . GLU A 1 179 ? -9.017 -2.282 -6.132 1.00 88.50 179 GLU A O 1
ATOM 1446 N N . GLY A 1 180 ? -10.350 -0.564 -6.697 1.00 83.50 180 GLY A N 1
ATOM 1447 C CA . GLY A 1 180 ? -11.045 -1.232 -7.807 1.00 83.50 180 GLY A CA 1
ATOM 1448 C C . GLY A 1 180 ? -12.255 -2.082 -7.402 1.00 83.50 180 GLY A C 1
ATOM 1449 O O . GLY A 1 180 ? -12.520 -2.315 -6.216 1.00 83.50 180 GLY A O 1
ATOM 1450 N N . LEU A 1 181 ? -13.009 -2.547 -8.404 1.00 81.50 181 LEU A N 1
ATOM 1451 C CA . LEU A 1 181 ? -14.121 -3.480 -8.220 1.00 81.50 181 LEU A CA 1
ATOM 1452 C C . LEU A 1 181 ? -13.610 -4.915 -8.060 1.00 81.50 181 LEU A C 1
ATOM 1454 O O . LEU A 1 181 ? -12.439 -5.218 -8.270 1.00 81.50 181 LEU A O 1
ATOM 1458 N N . ARG A 1 182 ? -14.500 -5.820 -7.649 1.00 74.44 182 ARG A N 1
ATOM 1459 C CA . ARG A 1 182 ? -14.156 -7.237 -7.511 1.00 74.44 182 ARG A CA 1
ATOM 1460 C C . ARG A 1 182 ? -13.775 -7.831 -8.868 1.00 74.44 182 ARG A C 1
ATOM 1462 O O . ARG A 1 182 ? -14.559 -7.740 -9.812 1.00 74.44 182 ARG A O 1
ATOM 1469 N N . GLY A 1 183 ? -12.620 -8.488 -8.934 1.00 67.00 183 GLY A N 1
ATOM 1470 C CA . GLY A 1 183 ? -12.097 -9.086 -10.164 1.00 67.00 183 GLY A CA 1
ATOM 1471 C C . GLY A 1 183 ? -11.382 -8.104 -11.096 1.00 67.00 183 GLY A C 1
ATOM 1472 O O . GLY A 1 183 ? -10.866 -8.535 -12.131 1.00 67.00 183 GLY A O 1
ATOM 1473 N N . ASP A 1 184 ? -11.308 -6.818 -10.736 1.00 68.06 184 ASP A N 1
ATOM 1474 C CA . ASP A 1 184 ? -10.334 -5.917 -11.343 1.00 68.06 184 ASP A CA 1
ATOM 1475 C C . ASP A 1 184 ? -8.926 -6.309 -10.891 1.00 68.06 184 ASP A C 1
ATOM 1477 O O . ASP A 1 184 ? -8.726 -7.013 -9.899 1.00 68.06 184 ASP A O 1
ATOM 1481 N N . ILE A 1 185 ? -7.915 -5.818 -11.608 1.00 61.19 185 ILE A N 1
ATOM 1482 C CA . ILE A 1 185 ? -6.539 -5.860 -11.114 1.00 61.19 185 ILE A CA 1
ATOM 1483 C C . ILE A 1 185 ? -6.444 -4.825 -9.986 1.00 61.19 185 ILE A C 1
ATOM 1485 O O . ILE A 1 185 ? -6.035 -3.681 -10.188 1.00 61.19 185 ILE A O 1
ATOM 1489 N N . CYS A 1 186 ? -6.921 -5.217 -8.807 1.00 62.03 186 CYS A N 1
ATOM 1490 C CA . CYS A 1 186 ? -7.037 -4.361 -7.640 1.00 62.03 186 CYS A CA 1
ATOM 1491 C C . CYS A 1 186 ? -5.662 -3.873 -7.195 1.00 62.03 186 CYS A C 1
ATOM 1493 O O . CYS A 1 186 ? -4.719 -4.654 -7.079 1.00 62.03 186 CYS A O 1
ATOM 1495 N N . GLY A 1 187 ? -5.548 -2.567 -6.960 1.00 65.38 187 GLY A N 1
ATOM 1496 C CA . GLY A 1 187 ? -4.355 -1.895 -6.452 1.00 65.38 187 GLY A CA 1
ATOM 1497 C C . GLY A 1 187 ? -3.933 -2.295 -5.034 1.00 65.38 187 GLY A C 1
ATOM 1498 O O . GLY A 1 187 ? -4.322 -3.329 -4.500 1.00 65.38 187 GLY A O 1
ATOM 1499 N N . GLU A 1 188 ? -3.077 -1.480 -4.413 1.00 73.75 188 GLU A N 1
ATOM 1500 C CA . GLU A 1 188 ? -2.593 -1.757 -3.055 1.00 73.75 188 GLU A CA 1
ATOM 1501 C C . GLU A 1 188 ? -3.737 -1.609 -2.038 1.00 73.75 188 GLU A C 1
ATOM 1503 O O . GLU A 1 188 ? -4.368 -0.558 -1.950 1.00 73.75 188 GLU A O 1
ATOM 1508 N N . ALA A 1 189 ? -3.990 -2.649 -1.240 1.00 88.62 189 ALA A N 1
ATOM 1509 C CA . ALA A 1 189 ? -4.927 -2.562 -0.128 1.00 88.62 189 ALA A CA 1
ATOM 1510 C C . ALA A 1 189 ? -4.302 -1.855 1.079 1.00 88.62 189 ALA A C 1
ATOM 1512 O O . ALA A 1 189 ? -3.088 -1.927 1.307 1.00 88.62 189 ALA A O 1
ATOM 1513 N N . ARG A 1 190 ? -5.129 -1.174 1.876 1.00 92.88 190 ARG A N 1
ATOM 1514 C CA . ARG A 1 190 ? -4.666 -0.321 2.975 1.00 92.88 190 ARG A CA 1
ATOM 1515 C C . ARG A 1 190 ? -5.494 -0.498 4.240 1.00 92.88 190 ARG A C 1
ATOM 1517 O O . ARG A 1 190 ? -6.711 -0.628 4.184 1.00 92.88 190 ARG A O 1
ATOM 1524 N N . LEU A 1 191 ? -4.816 -0.482 5.382 1.00 94.81 191 LEU A N 1
ATOM 1525 C CA . LEU A 1 191 ? -5.405 -0.517 6.717 1.00 94.81 191 LEU A CA 1
ATOM 1526 C C . LEU A 1 191 ? -5.567 0.913 7.226 1.00 94.81 191 LEU A C 1
ATOM 1528 O O . LEU A 1 191 ? -4.587 1.660 7.295 1.00 94.81 191 LEU A O 1
ATOM 1532 N N . ILE A 1 192 ? -6.788 1.285 7.599 1.00 95.94 192 ILE A N 1
ATOM 1533 C CA . ILE A 1 192 ? -7.087 2.572 8.219 1.00 95.94 192 ILE A CA 1
ATOM 1534 C C . ILE A 1 192 ? -7.154 2.371 9.727 1.00 95.94 192 ILE A C 1
ATOM 1536 O O . ILE A 1 192 ? -8.031 1.663 10.222 1.00 95.94 192 ILE A O 1
ATOM 1540 N N . CYS A 1 193 ? -6.220 2.986 10.447 1.00 95.88 193 CYS A N 1
ATOM 1541 C CA . CYS A 1 193 ? -6.049 2.784 11.880 1.00 95.88 193 CYS A CA 1
ATOM 1542 C C . CYS A 1 193 ? -6.093 4.112 12.636 1.00 95.88 193 CYS A C 1
ATOM 1544 O O . CYS A 1 193 ? -5.331 5.032 12.330 1.00 95.88 193 CYS A O 1
ATOM 1546 N N . ARG A 1 194 ? -6.908 4.189 13.686 1.00 95.12 194 ARG A N 1
ATOM 1547 C CA . ARG A 1 194 ? -6.908 5.322 14.619 1.00 95.12 194 ARG A CA 1
ATOM 1548 C C . ARG A 1 194 ? -5.834 5.126 15.680 1.00 95.12 194 ARG A C 1
ATOM 1550 O O . ARG A 1 194 ? -5.750 4.056 16.271 1.00 95.12 194 ARG A O 1
ATOM 1557 N N . SER A 1 195 ? -5.020 6.149 15.938 1.00 92.44 195 SER A N 1
ATOM 1558 C CA . SER A 1 195 ? -4.012 6.105 17.010 1.00 92.44 195 SER A CA 1
ATOM 1559 C C . SER A 1 195 ? -4.665 5.933 18.384 1.00 92.44 195 SER A C 1
ATOM 1561 O O . SER A 1 195 ? -5.724 6.502 18.640 1.00 92.44 195 SER A O 1
ATOM 1563 N N . ILE A 1 196 ? -3.992 5.227 19.296 1.00 91.12 196 ILE A N 1
ATOM 1564 C CA . ILE A 1 196 ? -4.378 5.115 20.715 1.00 91.12 196 ILE A CA 1
ATOM 1565 C C . ILE A 1 196 ? -4.503 6.483 21.410 1.00 91.12 196 ILE A C 1
ATOM 1567 O O . ILE A 1 196 ? -5.192 6.612 22.415 1.00 91.12 196 ILE A O 1
ATOM 1571 N N . GLU A 1 197 ? -3.820 7.501 20.884 1.00 86.62 197 GLU A N 1
ATOM 1572 C CA . GLU A 1 197 ? -3.818 8.871 21.413 1.00 86.62 197 GLU A CA 1
ATOM 1573 C C . GLU A 1 197 ? -5.003 9.705 20.903 1.00 86.62 197 GLU A C 1
ATOM 1575 O O . GLU A 1 197 ? -5.291 10.762 21.459 1.00 86.62 197 GLU A O 1
ATOM 1580 N N . CYS A 1 198 ? -5.687 9.248 19.852 1.00 85.56 198 CYS A N 1
ATOM 1581 C CA . CYS A 1 198 ? -6.812 9.958 19.254 1.00 85.56 198 CYS A CA 1
ATOM 1582 C C . CYS A 1 198 ? -8.131 9.463 19.865 1.00 85.56 198 CYS A C 1
ATOM 1584 O O . CYS A 1 198 ? -8.369 8.251 19.872 1.00 85.56 198 CYS A O 1
ATOM 1586 N N . PRO A 1 199 ? -9.027 10.355 20.320 1.00 83.75 199 PRO A N 1
ATOM 1587 C CA . PRO A 1 199 ? -10.340 9.948 20.800 1.00 83.75 199 PRO A CA 1
ATOM 1588 C C . PRO A 1 199 ? -11.213 9.387 19.663 1.00 83.75 199 PRO A C 1
ATOM 1590 O O . PRO A 1 199 ? -10.935 9.582 18.478 1.00 83.75 199 PRO A O 1
ATOM 1593 N N . GLY A 1 200 ? -12.226 8.593 20.025 1.00 80.56 200 GLY A N 1
ATOM 1594 C CA . GLY A 1 200 ? -13.004 7.794 19.065 1.00 80.56 200 GLY A CA 1
ATOM 1595 C C . GLY A 1 200 ? -13.777 8.616 18.031 1.00 80.56 200 GLY A C 1
ATOM 1596 O O . GLY A 1 200 ? -13.945 8.184 16.895 1.00 80.56 200 GLY A O 1
ATOM 1597 N N . ASP A 1 201 ? -14.185 9.826 18.396 1.00 85.44 201 ASP A N 1
ATOM 1598 C CA . ASP A 1 201 ? -14.867 10.797 17.538 1.00 85.44 201 ASP A CA 1
ATOM 1599 C C . ASP A 1 201 ? -13.962 11.387 16.438 1.00 85.44 201 ASP A C 1
ATOM 1601 O O . ASP A 1 201 ? -14.457 11.824 15.392 1.00 85.44 201 ASP A O 1
ATOM 1605 N N . GLN A 1 202 ? -12.640 11.344 16.631 1.00 87.50 202 GLN A N 1
ATOM 1606 C CA . GLN A 1 202 ? -11.631 11.739 15.640 1.00 87.50 202 GLN A CA 1
ATOM 1607 C C . GLN A 1 202 ? -11.189 10.593 14.717 1.00 87.50 202 GLN A C 1
ATOM 1609 O O . GLN A 1 202 ? -10.300 10.780 13.882 1.00 87.50 202 GLN A O 1
ATOM 1614 N N . GLY A 1 203 ? -11.814 9.424 14.852 1.00 87.19 203 GLY A N 1
ATOM 1615 C CA . GLY A 1 203 ? -11.604 8.272 13.985 1.00 87.19 203 GLY A CA 1
ATOM 1616 C C . GLY A 1 203 ? -12.170 8.424 12.579 1.00 87.19 203 GLY A C 1
ATOM 1617 O O . GLY A 1 203 ? -12.945 9.338 12.278 1.00 87.19 203 GLY A O 1
ATOM 1618 N N . CYS A 1 204 ? -11.793 7.491 11.715 1.00 91.62 204 CYS A N 1
ATOM 1619 C CA . CYS A 1 204 ? -12.290 7.412 10.355 1.00 91.62 204 CYS A CA 1
ATOM 1620 C C . CYS A 1 204 ? -13.807 7.192 10.362 1.00 91.62 204 CYS A C 1
ATOM 1622 O O . CYS A 1 204 ? -14.332 6.321 11.063 1.00 91.62 204 CYS A O 1
ATOM 1624 N N . LEU A 1 205 ? -14.516 7.973 9.554 1.00 90.50 205 LEU A N 1
ATOM 1625 C CA . LEU A 1 205 ? -15.964 7.934 9.440 1.00 90.50 205 LEU A CA 1
ATOM 1626 C C . LEU A 1 205 ? -16.369 7.646 7.998 1.00 90.50 205 LEU A C 1
ATOM 1628 O O . LEU A 1 205 ? -15.851 8.247 7.057 1.00 90.50 205 LEU A O 1
ATOM 1632 N N . LEU A 1 206 ? -17.322 6.734 7.849 1.00 90.00 206 LEU A N 1
ATOM 1633 C CA . LEU A 1 206 ? -18.031 6.517 6.601 1.00 90.00 206 LE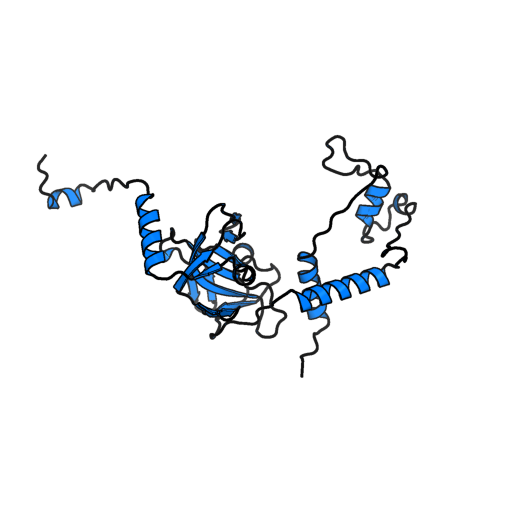U A CA 1
ATOM 1634 C C . LEU A 1 206 ? -19.290 7.392 6.628 1.00 90.00 206 LEU A C 1
ATOM 1636 O O . LEU A 1 206 ? -20.201 7.151 7.418 1.00 90.00 206 LEU A O 1
ATOM 1640 N N . GLU A 1 207 ? -19.304 8.438 5.813 1.00 88.31 207 GLU A N 1
ATOM 1641 C CA . GLU A 1 207 ? -20.391 9.408 5.710 1.00 88.31 207 GLU A CA 1
ATOM 1642 C C . GLU A 1 207 ? -21.307 8.990 4.558 1.00 88.31 207 GLU A C 1
ATOM 1644 O O . GLU A 1 207 ? -20.886 8.947 3.402 1.00 88.31 207 GLU A O 1
ATOM 1649 N N . VAL A 1 208 ? -22.555 8.648 4.877 1.00 84.94 208 VAL A N 1
ATOM 1650 C CA . VAL A 1 208 ? -23.576 8.278 3.889 1.00 84.94 208 VAL A CA 1
ATOM 1651 C C . VAL A 1 208 ? -24.469 9.496 3.664 1.00 84.94 208 VAL A C 1
ATOM 1653 O O . VAL A 1 208 ? -25.257 9.863 4.535 1.00 84.94 208 VAL A O 1
ATOM 1656 N N . GLY A 1 209 ? -24.291 10.158 2.523 1.00 78.62 209 GLY A N 1
ATOM 1657 C CA . GLY A 1 209 ? -25.166 11.222 2.036 1.00 78.62 209 GLY A CA 1
ATOM 1658 C C . GLY A 1 209 ? -26.383 10.667 1.292 1.00 78.62 209 GLY A C 1
ATOM 1659 O O . GLY A 1 209 ? -26.533 9.458 1.141 1.00 78.62 209 GLY A O 1
ATOM 1660 N N . GLN A 1 210 ? -27.251 11.562 0.807 1.00 72.56 210 GLN A N 1
ATOM 1661 C CA . GLN A 1 210 ? -28.451 11.176 0.049 1.00 72.56 210 GLN A CA 1
ATOM 1662 C C . GLN A 1 210 ? -28.113 10.449 -1.264 1.00 72.56 210 GLN A C 1
ATOM 1664 O O . GLN A 1 210 ? -28.790 9.479 -1.589 1.00 72.56 210 GLN A O 1
ATOM 1669 N N . ASP A 1 211 ? -27.034 10.855 -1.948 1.00 75.81 211 ASP A N 1
ATOM 1670 C CA . ASP A 1 211 ? -26.650 10.321 -3.267 1.00 75.81 211 ASP A CA 1
ATOM 1671 C C . ASP A 1 211 ? -25.210 9.778 -3.332 1.00 75.81 211 ASP A C 1
ATOM 1673 O O . ASP A 1 211 ? -24.773 9.264 -4.364 1.00 75.81 211 ASP A O 1
ATOM 1677 N N . SER A 1 212 ? -24.432 9.899 -2.253 1.00 80.81 212 SER A N 1
ATOM 1678 C CA . SER A 1 212 ? -23.015 9.527 -2.251 1.00 80.81 212 SER A CA 1
ATOM 1679 C C . SER A 1 212 ? -22.543 9.005 -0.901 1.00 80.81 212 SER A C 1
ATOM 1681 O O . SER A 1 212 ? -23.010 9.422 0.157 1.00 80.81 212 SER A O 1
ATOM 1683 N N . VAL A 1 213 ? -21.565 8.100 -0.939 1.00 87.38 213 VAL A N 1
ATOM 1684 C CA . VAL A 1 213 ? -20.851 7.631 0.250 1.00 87.38 213 VAL A CA 1
ATOM 1685 C C . VAL A 1 213 ? -19.427 8.162 0.212 1.00 87.38 213 VAL A C 1
ATOM 1687 O O . VAL A 1 213 ? -18.736 8.043 -0.802 1.00 87.38 213 VAL A O 1
ATOM 1690 N N . HIS A 1 214 ? -18.970 8.730 1.322 1.00 88.75 214 HIS A N 1
ATOM 1691 C CA . HIS A 1 214 ? -17.636 9.297 1.458 1.00 88.75 214 HIS A CA 1
ATOM 1692 C C . HIS A 1 214 ? -16.896 8.686 2.645 1.00 88.75 214 HIS A C 1
ATOM 1694 O O . HIS A 1 214 ? -17.464 8.445 3.705 1.00 88.75 214 HIS A O 1
ATOM 1700 N N . LEU A 1 215 ? -15.594 8.450 2.475 1.00 90.88 215 LEU A N 1
ATOM 1701 C CA . LEU A 1 215 ? -14.716 7.999 3.551 1.00 90.88 215 LEU A CA 1
ATOM 1702 C C . LEU A 1 215 ? -13.871 9.173 4.047 1.00 90.88 215 LEU A C 1
ATOM 1704 O O . LEU A 1 215 ? -12.973 9.663 3.348 1.00 90.88 215 LEU A O 1
ATOM 1708 N N . ASN A 1 216 ? -14.156 9.615 5.266 1.00 89.62 216 ASN A N 1
ATOM 1709 C CA . ASN A 1 216 ? -13.454 10.693 5.940 1.00 89.62 216 ASN A CA 1
ATOM 1710 C C . ASN A 1 216 ? -12.456 10.120 6.952 1.00 89.62 216 ASN A C 1
ATOM 1712 O O . ASN A 1 216 ? -12.831 9.683 8.033 1.00 89.62 216 ASN A O 1
ATOM 1716 N N . ILE A 1 217 ? -11.166 10.156 6.614 1.00 89.38 217 ILE A N 1
ATOM 1717 C CA . ILE A 1 217 ? -10.095 9.563 7.434 1.00 89.38 217 ILE A CA 1
ATOM 1718 C C . ILE A 1 217 ? -9.871 10.321 8.759 1.00 89.38 217 ILE A C 1
ATOM 1720 O O . ILE A 1 217 ? -9.319 9.748 9.691 1.00 89.38 217 ILE A O 1
ATOM 1724 N N . LYS A 1 218 ? -10.267 11.600 8.863 1.00 90.12 218 LYS A N 1
ATOM 1725 C CA . LYS A 1 218 ? -10.010 12.465 10.037 1.00 90.12 218 LYS A CA 1
ATOM 1726 C C . LYS A 1 218 ? -8.558 12.402 10.543 1.00 90.12 218 LYS A C 1
ATOM 1728 O O . LYS A 1 218 ? -7.673 12.813 9.799 1.00 90.12 218 LYS A O 1
ATOM 1733 N N . GLU A 1 219 ? -8.285 11.923 11.755 1.00 90.50 219 GLU A N 1
ATOM 1734 C CA . GLU A 1 219 ? -6.924 11.814 12.312 1.00 90.50 219 GLU A CA 1
ATOM 1735 C C . GLU A 1 219 ? -6.333 10.397 12.184 1.00 90.50 219 GLU A C 1
ATOM 1737 O O . GLU A 1 219 ? -5.232 10.130 12.667 1.00 90.50 219 GLU A O 1
ATOM 1742 N N . SER A 1 220 ? -7.030 9.484 11.501 1.00 92.75 220 SER A N 1
ATOM 1743 C CA . SER A 1 220 ? -6.557 8.118 11.292 1.00 92.75 220 SER A CA 1
ATOM 1744 C C . SER A 1 220 ? -5.406 8.035 10.288 1.00 92.75 220 SER A C 1
ATOM 1746 O O . SER A 1 220 ? -5.196 8.887 9.417 1.00 92.75 220 SER A O 1
ATOM 1748 N N . PHE A 1 221 ? -4.639 6.963 10.427 1.00 94.00 221 PHE A N 1
ATOM 1749 C CA . PHE A 1 221 ? -3.456 6.659 9.644 1.00 94.00 221 PHE A CA 1
ATOM 1750 C C . PHE A 1 221 ? -3.790 5.604 8.598 1.00 94.00 221 PHE A C 1
ATOM 1752 O O . PHE A 1 221 ? -4.500 4.644 8.885 1.00 94.00 221 PHE A O 1
ATOM 1759 N N . SER A 1 222 ? -3.229 5.751 7.401 1.00 94.38 222 SER A N 1
ATOM 1760 C CA . SER A 1 222 ? -3.358 4.769 6.327 1.00 94.38 222 SER A CA 1
ATOM 1761 C C . SER A 1 222 ? -2.052 3.999 6.139 1.00 94.38 222 SER A C 1
ATOM 1763 O O . SER A 1 222 ? -1.053 4.537 5.642 1.00 94.38 222 SER A O 1
ATOM 1765 N N . PHE A 1 223 ? -2.059 2.722 6.508 1.00 94.00 223 PHE A N 1
ATOM 1766 C CA . PHE A 1 223 ? -0.931 1.802 6.373 1.00 94.00 223 PHE A CA 1
ATOM 1767 C C . PHE A 1 223 ? -1.119 0.886 5.159 1.00 94.00 223 PHE A C 1
ATOM 1769 O O . PHE A 1 223 ? -2.244 0.476 4.886 1.00 94.00 223 PHE A O 1
ATOM 1776 N N . PRO A 1 224 ? -0.053 0.532 4.425 1.00 91.19 224 PRO A N 1
ATOM 1777 C CA . PRO A 1 224 ? -0.165 -0.478 3.377 1.00 91.19 224 PRO A CA 1
ATOM 1778 C C . PRO A 1 224 ? -0.441 -1.858 3.993 1.00 91.19 224 PRO A C 1
ATOM 1780 O O . PRO A 1 224 ? 0.078 -2.163 5.065 1.00 91.19 224 PRO A O 1
ATOM 1783 N N . ILE A 1 225 ? -1.218 -2.715 3.323 1.00 90.38 225 ILE A N 1
ATOM 1784 C CA . ILE A 1 225 ? -1.544 -4.069 3.818 1.00 90.38 225 ILE A CA 1
ATOM 1785 C C . ILE A 1 225 ? -0.293 -4.939 4.028 1.00 90.38 225 ILE A C 1
ATOM 1787 O O . ILE A 1 225 ? -0.289 -5.836 4.871 1.00 90.38 225 ILE A O 1
ATOM 1791 N N . SER A 1 226 ? 0.798 -4.625 3.320 1.00 87.69 226 SER A N 1
ATOM 1792 C CA . SER A 1 226 ? 2.091 -5.311 3.410 1.00 87.69 226 SER A CA 1
ATOM 1793 C C . SER A 1 226 ? 2.689 -5.320 4.818 1.00 87.69 226 SER A C 1
ATOM 1795 O O . SER A 1 226 ? 3.514 -6.174 5.123 1.00 87.69 226 SER A O 1
ATOM 1797 N N . VAL A 1 227 ? 2.236 -4.450 5.728 1.00 91.25 227 VAL A N 1
ATOM 1798 C CA . VAL A 1 227 ? 2.629 -4.507 7.147 1.00 91.25 227 VAL A CA 1
ATOM 1799 C C . VAL A 1 227 ? 2.218 -5.817 7.823 1.00 91.25 227 VAL A 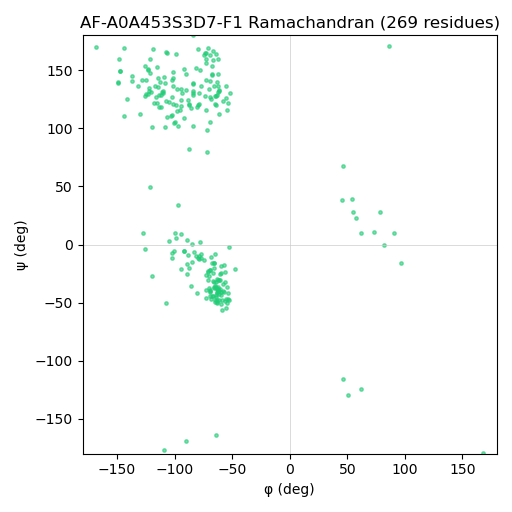C 1
ATOM 1801 O O . VAL A 1 227 ? 2.904 -6.264 8.742 1.00 91.25 227 VAL A O 1
ATOM 1804 N N . ILE A 1 228 ? 1.121 -6.435 7.375 1.00 91.25 228 ILE A N 1
ATOM 1805 C CA . ILE A 1 228 ? 0.710 -7.775 7.807 1.00 91.25 228 ILE A CA 1
ATOM 1806 C C . ILE A 1 228 ? 1.644 -8.811 7.185 1.00 91.25 228 ILE A C 1
ATOM 1808 O O . ILE A 1 228 ? 2.132 -9.697 7.882 1.00 91.25 228 ILE A O 1
ATOM 1812 N N . ASP A 1 229 ? 1.926 -8.682 5.888 1.00 88.25 229 ASP A N 1
ATOM 1813 C CA . ASP A 1 229 ? 2.726 -9.663 5.153 1.00 88.25 229 ASP A CA 1
ATOM 1814 C C . ASP A 1 229 ? 4.175 -9.741 5.637 1.00 88.25 229 ASP A C 1
ATOM 1816 O O . ASP A 1 229 ? 4.741 -10.833 5.709 1.00 88.25 229 ASP A O 1
ATOM 1820 N N . ASP A 1 230 ? 4.729 -8.596 6.032 1.00 88.69 230 ASP A N 1
ATOM 1821 C CA . ASP A 1 230 ? 6.064 -8.437 6.605 1.00 88.69 230 ASP A CA 1
ATOM 1822 C C . ASP A 1 230 ? 6.145 -8.856 8.087 1.00 88.69 230 ASP A C 1
ATOM 1824 O O . ASP A 1 230 ? 7.192 -8.685 8.714 1.00 88.69 230 ASP A O 1
ATOM 1828 N N . ASN A 1 231 ? 5.052 -9.348 8.688 1.00 89.69 231 ASN A N 1
ATOM 1829 C CA . ASN A 1 231 ? 4.936 -9.622 10.129 1.00 89.69 231 ASN A CA 1
ATOM 1830 C C . ASN A 1 231 ? 5.254 -8.403 11.022 1.00 89.69 231 ASN A C 1
ATOM 1832 O O . ASN A 1 231 ? 5.691 -8.540 12.169 1.00 89.69 231 ASN A O 1
ATOM 1836 N N . LYS A 1 232 ? 5.022 -7.189 10.507 1.00 92.94 232 LYS A N 1
ATOM 1837 C CA . LYS A 1 232 ? 5.224 -5.920 11.226 1.00 92.94 232 LYS A CA 1
ATOM 1838 C C . LYS A 1 232 ? 3.970 -5.444 11.954 1.00 92.94 232 LYS A C 1
ATOM 1840 O O . LYS A 1 232 ? 4.047 -4.459 12.684 1.00 92.94 232 LYS A O 1
ATOM 1845 N N . CYS A 1 233 ? 2.838 -6.118 11.778 1.00 94.38 233 CYS A N 1
ATOM 1846 C CA . CYS A 1 233 ? 1.576 -5.835 12.451 1.00 94.38 233 CYS A CA 1
ATOM 1847 C C . CYS A 1 233 ? 1.150 -7.025 13.318 1.00 94.38 233 CYS A C 1
ATOM 1849 O O . CYS A 1 233 ? 1.255 -8.178 12.904 1.00 94.38 233 CYS A O 1
ATOM 1851 N N . GLN A 1 234 ? 0.681 -6.746 14.532 1.00 94.25 234 GLN A N 1
ATOM 1852 C CA . GLN A 1 234 ? 0.199 -7.737 15.491 1.00 94.25 234 GLN A CA 1
ATOM 1853 C C . GLN A 1 234 ? -1.088 -7.228 16.137 1.00 94.25 234 GLN A C 1
ATOM 1855 O O . GLN A 1 234 ? -1.209 -6.028 16.379 1.00 94.25 234 GLN A O 1
ATOM 1860 N N . THR A 1 235 ? -2.023 -8.128 16.448 1.00 94.25 235 THR A N 1
ATOM 1861 C CA . THR A 1 235 ? -3.147 -7.764 17.323 1.00 94.25 235 THR A CA 1
ATOM 1862 C C . THR A 1 235 ? -2.693 -7.833 18.773 1.00 94.25 235 THR A C 1
ATOM 1864 O O . THR A 1 235 ? -1.791 -8.602 19.113 1.00 94.25 235 THR A O 1
ATOM 1867 N N . MET A 1 236 ? -3.325 -7.037 19.615 1.00 94.50 236 MET A N 1
ATOM 1868 C CA . MET A 1 236 ? -3.111 -6.995 21.049 1.00 94.50 236 MET A CA 1
ATOM 1869 C C . MET A 1 236 ? -4.327 -7.575 21.753 1.00 94.50 236 MET A C 1
ATOM 1871 O O . MET A 1 236 ? -5.456 -7.387 21.305 1.00 94.50 236 MET A O 1
ATOM 1875 N N . ASP A 1 237 ? -4.077 -8.274 22.851 1.00 94.31 237 ASP A N 1
ATOM 1876 C CA . ASP A 1 237 ? -5.107 -8.596 23.826 1.00 94.31 237 ASP A CA 1
ATOM 1877 C C . ASP A 1 237 ? -5.484 -7.354 24.649 1.00 94.31 237 ASP A C 1
ATOM 1879 O O . ASP A 1 237 ? -4.774 -6.338 24.670 1.00 94.31 237 ASP A O 1
ATOM 1883 N N . GLU A 1 238 ? -6.614 -7.454 25.338 1.00 91.69 238 GLU A N 1
ATOM 1884 C CA . GLU A 1 238 ? -7.212 -6.322 26.033 1.00 91.69 238 GLU A CA 1
ATOM 1885 C C . GLU A 1 238 ? -6.418 -5.884 27.269 1.00 91.69 238 GLU A C 1
ATOM 1887 O O . GLU A 1 238 ? -6.349 -4.688 27.564 1.00 91.69 238 GLU A O 1
ATOM 1892 N N . ASP A 1 239 ? -5.729 -6.813 27.937 1.00 92.81 239 ASP A N 1
ATOM 1893 C CA . ASP A 1 239 ? -4.876 -6.504 29.086 1.00 92.81 239 ASP A CA 1
ATOM 1894 C C . ASP A 1 239 ? -3.645 -5.701 28.646 1.00 92.81 239 ASP A C 1
ATOM 1896 O O . ASP A 1 239 ? -3.325 -4.649 29.220 1.00 92.81 239 ASP A O 1
ATOM 1900 N N . SER A 1 240 ? -2.982 -6.144 27.573 1.00 92.94 240 SER A N 1
ATOM 1901 C CA . SER A 1 240 ? -1.871 -5.433 26.935 1.00 92.94 240 SER A CA 1
ATOM 1902 C C . SER A 1 240 ? -2.291 -4.044 26.449 1.00 92.94 240 SER A C 1
ATOM 1904 O O . SER A 1 240 ? -1.539 -3.073 26.607 1.00 92.94 240 SER A O 1
ATOM 1906 N N . TRP A 1 241 ? -3.488 -3.929 25.868 1.00 92.88 241 TRP A N 1
ATOM 1907 C CA . TRP A 1 241 ? -4.043 -2.657 25.408 1.00 92.88 241 TRP A CA 1
ATOM 1908 C C . TRP A 1 241 ? -4.312 -1.697 26.573 1.00 92.88 241 TRP A C 1
ATOM 1910 O O . TRP A 1 241 ? -3.806 -0.569 26.577 1.00 92.88 241 TRP A O 1
ATOM 1920 N N . CYS A 1 242 ? -4.998 -2.165 27.618 1.00 90.06 242 CYS A N 1
ATOM 1921 C CA . CYS A 1 242 ? -5.257 -1.404 28.840 1.00 90.06 242 CYS A CA 1
ATOM 1922 C C . CYS A 1 242 ? -3.962 -0.931 29.511 1.00 90.06 242 CYS A C 1
ATOM 1924 O O . CYS A 1 242 ? -3.863 0.215 29.963 1.00 90.06 242 CYS A O 1
ATOM 1926 N N . GLN A 1 243 ? -2.933 -1.782 29.551 1.00 89.56 243 GLN A N 1
ATOM 1927 C CA . GLN A 1 243 ? -1.632 -1.401 30.095 1.00 89.56 243 GLN A CA 1
ATOM 1928 C C . GLN A 1 243 ? -0.994 -0.261 29.286 1.00 89.56 243 GLN A C 1
ATOM 1930 O O . GLN A 1 243 ? -0.402 0.659 29.860 1.00 89.56 243 GLN A O 1
ATOM 1935 N N . MET A 1 244 ? -1.113 -0.297 27.957 1.00 89.25 244 MET A N 1
ATOM 1936 C CA . MET A 1 244 ? -0.592 0.757 27.089 1.00 89.25 244 MET A CA 1
ATOM 1937 C C . MET A 1 244 ? -1.367 2.069 27.222 1.00 89.25 244 MET A C 1
ATOM 1939 O O . MET A 1 244 ? -0.726 3.122 27.285 1.00 89.25 244 MET A O 1
ATOM 1943 N N . LEU A 1 245 ? -2.696 2.014 27.353 1.00 86.50 245 LEU A N 1
ATOM 1944 C CA . LEU A 1 245 ? -3.526 3.184 27.657 1.00 86.50 245 LEU A CA 1
ATOM 1945 C C . LEU A 1 245 ? -3.059 3.871 28.946 1.00 86.50 245 LEU A C 1
ATOM 1947 O O . LEU A 1 245 ? -2.775 5.068 28.932 1.00 86.50 245 LEU A O 1
ATOM 1951 N N . ARG A 1 246 ? -2.859 3.105 30.029 1.00 86.50 246 ARG A N 1
ATOM 1952 C CA . ARG A 1 246 ? -2.351 3.630 31.314 1.00 86.50 246 ARG A CA 1
ATOM 1953 C C . ARG A 1 246 ? -0.955 4.247 31.192 1.00 86.50 246 ARG A C 1
ATOM 1955 O O . ARG A 1 246 ? -0.675 5.290 31.774 1.00 86.50 246 ARG A O 1
ATOM 1962 N N . LYS A 1 247 ? -0.058 3.629 30.414 1.00 85.75 247 LYS A N 1
ATOM 1963 C CA . LYS A 1 247 ? 1.292 4.177 30.170 1.00 85.75 247 LYS A CA 1
ATOM 1964 C C . LYS A 1 247 ? 1.259 5.494 29.396 1.00 85.75 247 LYS A C 1
ATOM 1966 O O . LYS A 1 247 ? 2.162 6.312 29.566 1.00 85.75 247 LYS A O 1
ATOM 1971 N N . LYS A 1 248 ? 0.281 5.673 28.508 1.00 79.69 248 LYS A N 1
ATOM 1972 C CA . LYS A 1 248 ? 0.115 6.894 27.713 1.00 79.69 248 LYS A CA 1
ATOM 1973 C C . LYS A 1 248 ? -0.565 7.997 28.518 1.00 79.69 248 LYS A C 1
ATOM 1975 O O . LYS A 1 248 ? -0.072 9.119 28.480 1.00 79.69 248 LYS A O 1
ATOM 1980 N N . SER A 1 249 ? -1.589 7.673 29.309 1.00 73.00 249 SER A N 1
ATOM 1981 C CA . SER A 1 249 ? -2.229 8.642 30.207 1.00 73.00 249 SER A CA 1
ATOM 1982 C C . SER A 1 249 ? -1.255 9.180 31.258 1.00 73.00 249 SER A C 1
ATOM 1984 O O . SER A 1 249 ? -1.214 10.382 31.484 1.00 73.00 249 SER A O 1
ATOM 1986 N N . ALA A 1 250 ? -0.377 8.334 31.808 1.00 68.19 250 ALA A N 1
ATOM 1987 C CA . ALA A 1 250 ? 0.659 8.759 32.756 1.00 68.19 250 ALA A CA 1
ATOM 1988 C C . ALA A 1 250 ? 1.734 9.688 32.151 1.00 68.19 250 ALA A C 1
ATOM 1990 O O . ALA A 1 250 ? 2.498 10.304 32.889 1.00 68.19 250 ALA A O 1
ATOM 1991 N N . LYS A 1 251 ? 1.831 9.767 30.816 1.00 67.12 251 LYS A N 1
ATOM 1992 C CA . LYS A 1 251 ? 2.748 10.667 30.095 1.00 67.12 251 LYS A CA 1
ATOM 1993 C C . LYS A 1 251 ? 2.059 11.922 29.564 1.00 67.12 251 LYS A C 1
ATOM 1995 O O . LYS A 1 251 ? 2.746 12.771 28.995 1.00 67.12 251 LYS A O 1
ATOM 2000 N N . ALA A 1 252 ? 0.737 12.028 29.697 1.00 60.47 252 ALA A N 1
ATOM 2001 C CA . ALA A 1 252 ? 0.032 13.245 29.339 1.00 60.47 252 ALA A CA 1
ATOM 2002 C C . ALA A 1 252 ? 0.474 14.367 30.297 1.00 60.47 252 ALA A C 1
ATOM 2004 O O . ALA A 1 252 ? 0.615 14.110 31.496 1.00 60.47 252 ALA A O 1
ATOM 2005 N N . PRO A 1 253 ? 0.739 15.591 29.802 1.00 58.09 253 PRO A N 1
ATOM 2006 C CA . PRO A 1 253 ? 1.027 16.713 30.684 1.00 58.09 253 PRO A CA 1
ATOM 2007 C C . PRO A 1 253 ? -0.131 16.878 31.670 1.00 58.09 253 PRO A C 1
ATOM 2009 O O . PRO A 1 253 ? -1.294 16.767 31.281 1.00 58.09 253 PRO A O 1
ATOM 2012 N N . ALA A 1 254 ? 0.191 17.108 32.945 1.00 55.22 254 ALA A N 1
ATOM 2013 C CA . ALA A 1 254 ? -0.813 17.351 33.970 1.00 55.22 254 ALA A CA 1
ATOM 2014 C C . ALA A 1 254 ? -1.718 18.505 33.514 1.00 55.22 254 ALA A C 1
ATOM 2016 O O . ALA A 1 254 ? -1.255 19.626 33.302 1.00 55.22 254 ALA A O 1
ATOM 2017 N N . CYS A 1 255 ? -2.999 18.213 33.306 1.00 49.84 255 CYS A N 1
ATOM 2018 C CA . CYS A 1 255 ? -3.996 19.227 33.019 1.00 49.84 255 CYS A CA 1
ATOM 2019 C C . CYS A 1 255 ? -4.402 19.858 34.351 1.00 49.84 255 CYS A C 1
ATOM 2021 O O . CYS A 1 255 ? -4.903 19.170 35.237 1.00 49.84 255 CYS A O 1
ATOM 2023 N N . ILE A 1 256 ? -4.161 21.160 34.499 1.00 56.50 256 ILE A N 1
ATOM 2024 C CA . ILE A 1 256 ? -4.839 21.951 35.522 1.00 56.50 256 ILE A CA 1
ATOM 2025 C C . ILE A 1 256 ? -6.177 22.344 34.905 1.00 56.50 256 ILE A C 1
ATOM 2027 O O . ILE A 1 256 ? -6.236 23.239 34.060 1.00 56.50 256 ILE A O 1
ATOM 2031 N N . GLU A 1 257 ? -7.246 21.652 35.288 1.00 54.94 257 GLU A N 1
ATOM 2032 C CA . GLU A 1 257 ? -8.594 22.137 35.016 1.00 54.94 257 GLU A CA 1
ATOM 2033 C C . GLU A 1 257 ? -8.825 23.375 35.883 1.00 54.94 257 GLU A C 1
ATOM 2035 O O . GLU A 1 257 ? -8.981 23.295 37.101 1.00 54.94 257 GLU A O 1
ATOM 2040 N N . VAL A 1 258 ? -8.797 24.552 35.257 1.00 54.69 258 VAL A N 1
ATOM 2041 C CA . VAL A 1 258 ? -9.234 25.783 35.915 1.00 54.69 258 VAL A CA 1
ATOM 2042 C C . VAL A 1 258 ? -10.752 25.699 36.028 1.00 54.69 258 VAL A C 1
ATOM 2044 O O . VAL A 1 258 ? -11.472 25.947 35.056 1.00 54.69 258 VAL A O 1
ATOM 2047 N N . LEU A 1 259 ? -11.231 25.302 37.207 1.00 54.84 259 LEU A N 1
ATOM 2048 C CA . LEU A 1 259 ? -12.648 25.336 37.551 1.00 54.84 259 LEU A CA 1
ATOM 2049 C C . LEU A 1 259 ? -13.168 26.755 37.298 1.00 54.84 259 LEU A C 1
ATOM 2051 O O . LEU A 1 259 ? -12.652 27.733 37.841 1.00 54.84 259 LEU A O 1
ATOM 2055 N N . ARG A 1 260 ? -14.182 26.885 36.440 1.00 54.25 260 ARG A N 1
ATOM 2056 C CA . ARG A 1 260 ? -14.894 28.157 36.286 1.00 54.25 260 ARG A CA 1
ATOM 2057 C C . ARG A 1 260 ? -15.747 28.367 37.534 1.00 54.25 260 ARG A C 1
ATOM 2059 O O . ARG A 1 260 ? -16.346 27.411 38.016 1.00 54.25 260 ARG A O 1
ATOM 2066 N N . ASN A 1 261 ? -15.837 29.608 38.021 1.00 55.91 261 ASN A N 1
ATOM 2067 C CA . ASN A 1 261 ? -16.495 29.987 39.286 1.00 55.91 261 ASN A CA 1
ATOM 2068 C C . ASN A 1 261 ? -17.900 29.391 39.514 1.00 55.91 261 ASN A C 1
ATOM 2070 O O . ASN A 1 261 ? -18.331 29.287 40.655 1.00 55.91 261 ASN A O 1
ATOM 2074 N N . SER A 1 262 ? -18.608 28.952 38.471 1.00 53.47 262 SER A N 1
ATOM 2075 C CA . SER A 1 262 ? -19.884 28.239 38.600 1.00 53.47 262 SER A CA 1
ATOM 2076 C C . SER A 1 262 ? -19.779 26.842 39.234 1.00 53.47 262 SER A C 1
ATOM 2078 O O . SER A 1 262 ? -20.803 26.304 39.628 1.00 53.47 262 SER A O 1
ATOM 2080 N N . GLN A 1 263 ? -18.581 26.253 39.326 1.00 49.50 263 GLN A N 1
ATOM 2081 C CA . GLN A 1 263 ? -18.313 24.958 39.975 1.00 49.50 263 GLN A CA 1
ATOM 2082 C C . GLN A 1 263 ? -17.678 25.106 41.371 1.00 49.50 263 GLN A C 1
ATOM 2084 O O . GLN A 1 263 ? -17.522 24.117 42.079 1.00 49.50 263 GLN A O 1
ATOM 2089 N N . GLY A 1 264 ? -17.310 26.329 41.782 1.00 51.72 264 GLY A N 1
ATOM 2090 C CA . GLY A 1 264 ? -16.717 26.593 43.101 1.00 51.72 264 GLY A CA 1
ATOM 2091 C C . GLY A 1 264 ? -17.721 26.499 44.255 1.00 51.72 264 GLY A C 1
ATOM 2092 O O . GLY A 1 264 ? -17.339 26.148 45.368 1.00 51.72 264 GLY A O 1
ATOM 2093 N N . ASN A 1 265 ? -19.010 26.733 43.983 1.00 53.56 265 ASN A N 1
ATOM 2094 C CA . ASN A 1 265 ? -20.058 26.682 45.007 1.00 53.56 265 ASN A CA 1
ATOM 2095 C C . ASN A 1 265 ? -20.369 25.258 45.495 1.00 53.56 265 ASN A C 1
ATOM 2097 O O . ASN A 1 265 ? -20.823 25.100 46.623 1.00 53.56 265 ASN A O 1
ATOM 2101 N N . ASP A 1 266 ? -20.090 24.228 44.690 1.00 53.78 266 ASP A N 1
ATOM 2102 C CA . ASP A 1 266 ? -20.336 22.830 45.077 1.00 53.78 266 ASP A CA 1
ATOM 2103 C C . ASP A 1 266 ? -19.240 22.264 45.995 1.00 53.78 266 ASP A C 1
ATOM 2105 O O . ASP A 1 266 ? -19.410 21.195 46.580 1.00 53.78 266 ASP A O 1
ATOM 2109 N N . LEU A 1 267 ? -18.112 22.969 46.140 1.00 55.50 267 LEU A N 1
ATOM 2110 C CA . LEU A 1 267 ? -16.951 22.500 46.904 1.00 55.50 267 LEU A CA 1
ATOM 2111 C C . LEU A 1 267 ? -16.783 23.175 48.270 1.00 55.50 267 LEU A C 1
ATOM 2113 O O . LEU A 1 267 ? -15.821 22.854 48.963 1.00 55.50 267 LEU A O 1
ATOM 2117 N N . ALA A 1 268 ? -17.703 24.063 48.674 1.00 53.12 268 ALA A N 1
ATOM 2118 C CA . ALA A 1 268 ? -17.669 24.763 49.966 1.00 53.12 268 ALA A CA 1
ATOM 2119 C C . ALA A 1 268 ? -16.276 25.329 50.317 1.00 53.12 268 ALA A C 1
ATOM 2121 O O . ALA A 1 268 ? -15.828 25.268 51.462 1.00 53.12 268 ALA A O 1
ATOM 2122 N N . ILE A 1 269 ? -15.562 25.844 49.312 1.00 58.25 269 ILE A N 1
ATOM 2123 C CA . ILE A 1 269 ? -14.315 26.572 49.531 1.00 58.25 269 ILE A CA 1
ATOM 2124 C C . ILE A 1 269 ? -14.718 28.025 49.766 1.00 58.25 269 ILE A C 1
ATOM 2126 O O . ILE A 1 269 ? -14.746 28.830 48.836 1.00 58.25 269 ILE A O 1
ATOM 2130 N N . ASP A 1 270 ? -15.106 28.322 51.005 1.00 45.72 270 ASP A N 1
ATOM 2131 C CA . ASP A 1 270 ? -15.238 29.700 51.471 1.00 45.72 270 ASP A CA 1
ATOM 2132 C C . ASP A 1 270 ? -13.846 30.349 51.447 1.00 45.72 270 ASP A C 1
ATOM 2134 O O . ASP A 1 270 ? -12.866 29.765 51.921 1.00 45.72 270 ASP A O 1
ATOM 2138 N N . GLY A 1 271 ? -13.765 31.513 50.798 1.00 46.22 271 GLY A N 1
ATOM 2139 C CA . GLY A 1 271 ? -12.534 32.287 50.615 1.00 46.22 271 GLY A CA 1
ATOM 2140 C C . GLY A 1 271 ? -11.996 32.925 51.887 1.00 46.22 271 GLY A C 1
ATOM 2141 O O . GLY A 1 271 ? -12.790 33.182 52.819 1.00 46.22 271 GLY A O 1
#

Solvent-accessible surface area (backbone atoms only — not comparable to full-atom values): 16222 Å² total; per-residue (Å²): 131,82,80,80,78,50,79,66,58,54,52,53,53,49,59,56,53,56,73,72,63,82,86,84,86,86,78,61,90,82,56,54,58,34,98,84,66,83,48,67,31,79,85,40,56,60,49,42,38,61,75,32,69,87,59,84,53,89,80,52,78,69,41,76,80,60,87,85,82,47,65,64,85,90,45,78,42,56,69,70,56,47,52,50,50,50,52,54,49,50,53,48,51,43,74,73,69,56,80,81,48,74,72,47,76,49,84,60,50,72,27,68,58,61,87,50,32,76,38,60,68,50,63,88,85,56,49,37,35,30,40,20,49,29,34,71,56,96,93,40,78,48,43,50,69,41,39,34,40,31,49,49,71,51,67,27,26,40,63,97,43,80,41,64,44,92,51,66,47,48,24,32,33,57,38,37,38,27,34,39,60,79,86,47,93,32,46,78,34,28,39,33,28,28,41,71,87,53,59,79,88,46,31,63,42,80,47,79,55,98,90,49,49,46,75,44,48,70,71,20,31,24,29,55,49,60,39,54,77,71,67,37,46,43,81,53,56,70,67,64,47,52,53,50,52,54,60,50,59,75,66,49,79,86,77,80,80,77,77,57,76,90,59,48,72,82,65,73,70,78,130

Sequence (271 aa):
MEPKQNKGQKAELLKRCCKRVKCFVETDAGFNPTLSKTDLAQHDVFTKALRCFDGSCHNDSSVEEVSVDARKGERSLNRTQLEKQYHDWINNMHAKYDVEMDGGDDEHTVIINPSNKERLGISKDVEVIRVHTSVSRKGKTWRRGDHLKIQPRVVARMKNNFYSSKSNFYGTLEYVVVEGLRGDICGEARLICRSIECPGDQGCLLEVGQDSVHLNIKESFSFPISVIDDNKCQTMDEDSWCQMLRKKSAKAPACIEVLRNSQGNDLAIDG

Secondary structure (DSSP, 8-state):
------HHHHHHHHHHHHTT--------TTSPBPTTSSSB-TT-HHHHHHHTTTSTTTT-TTSTT----EEETTEEE-HHHHHHHHHHHHHHHHHHH-------SSPPEEEES-TTHHHHT--TT--EEEEESEEEETTEEEETT-EEEE-TT--EEETTEEE--SS-EEEEEEEEEEESSTTS-----EEEEEETTS-GGGS-EEEE-SS-EEEE-TT-EEEETHHHHTT-EEE--HHHHHHHHHHHHTTSPPP-----GGGTGGGT---

pLDDT: mean 81.23, std 13.63, range [29.72, 96.88]

Radius of gyration: 26.26 Å; Cα contacts (8 Å, |Δi|>4): 402; chains: 1; bounding box: 63×53×85 Å

Nearest PDB structures (foldseek):
  5n0c-assembly2_B  TM=1.660E-01  e=3.674E-01  Clostridium tetani
  7pub-assembly1_Fi  TM=2.118E-01  e=4.465E+00  Trypanosoma brucei brucei
  7bjt-assembly1_A  TM=1.643E-01  e=6.585E+00  Zobellia galactanivorans